Protein AF-A0A0G1YWI2-F1 (afdb_monomer)

Radius of gyration: 24.25 Å; Cα contacts (8 Å, |Δi|>4): 256; chains: 1; bounding box: 100×42×34 Å

Structure (mmCIF, N/CA/C/O backbone):
data_AF-A0A0G1YWI2-F1
#
_entry.id   AF-A0A0G1YWI2-F1
#
loop_
_atom_site.group_PDB
_atom_site.id
_atom_site.type_symbol
_atom_site.label_atom_id
_atom_site.label_alt_id
_atom_site.label_comp_id
_atom_site.label_asym_id
_atom_site.label_entity_id
_atom_site.label_seq_id
_atom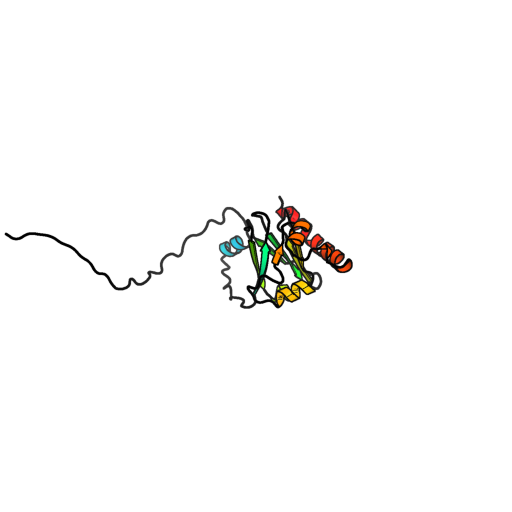_site.pdbx_PDB_ins_code
_atom_site.Cartn_x
_atom_site.Cartn_y
_atom_site.Cartn_z
_atom_site.occupancy
_atom_site.B_iso_or_equiv
_atom_site.auth_seq_id
_atom_site.auth_comp_id
_atom_site.auth_asym_id
_atom_site.auth_atom_id
_atom_site.pdbx_PDB_model_num
ATOM 1 N N . MET A 1 1 ? -83.919 19.273 8.430 1.00 40.75 1 MET A N 1
ATOM 2 C CA . MET A 1 1 ? -83.227 18.499 9.483 1.00 40.75 1 MET A CA 1
ATOM 3 C C . MET A 1 1 ? -82.679 17.208 8.891 1.00 40.75 1 MET A C 1
ATOM 5 O O . MET A 1 1 ? -83.478 16.338 8.572 1.00 40.75 1 MET A O 1
ATOM 9 N N . LYS A 1 2 ? -81.354 17.125 8.708 1.00 36.69 2 LYS A N 1
ATOM 10 C CA . LYS A 1 2 ? -80.492 15.929 8.827 1.00 36.69 2 LYS A CA 1
ATOM 11 C C . LYS A 1 2 ? -79.030 16.374 8.589 1.00 36.69 2 LYS A C 1
ATOM 13 O O . LYS A 1 2 ? -78.742 17.006 7.580 1.00 36.69 2 LYS A O 1
ATOM 18 N N . SER A 1 3 ? -78.203 16.119 9.606 1.00 39.50 3 SER A N 1
ATOM 19 C CA . SER A 1 3 ? -76.753 16.334 9.810 1.00 39.50 3 SER A CA 1
ATOM 20 C C . SER A 1 3 ? -75.861 15.975 8.605 1.00 39.50 3 SER A C 1
ATOM 22 O O . SER A 1 3 ? -76.206 15.055 7.875 1.00 39.50 3 SER A O 1
ATOM 24 N N . LEU A 1 4 ? -74.829 16.757 8.237 1.00 44.59 4 LEU A N 1
ATOM 25 C CA . LEU A 1 4 ? -73.466 16.950 8.808 1.00 44.59 4 LEU A CA 1
ATOM 26 C C . LEU A 1 4 ? -72.510 15.737 8.692 1.00 44.59 4 LEU A C 1
ATOM 28 O O . LEU A 1 4 ? -72.759 14.724 9.333 1.00 44.59 4 LEU A O 1
ATOM 32 N N . ILE A 1 5 ? -71.361 15.992 8.021 1.00 49.50 5 ILE A N 1
ATOM 33 C CA . ILE A 1 5 ? -69.982 15.480 8.278 1.00 49.50 5 ILE A CA 1
ATOM 34 C C . ILE A 1 5 ? -69.734 13.990 7.939 1.00 49.50 5 ILE A C 1
ATOM 36 O O . ILE A 1 5 ? -70.553 13.149 8.256 1.00 49.50 5 ILE A O 1
ATOM 40 N N . ALA A 1 6 ? -68.607 13.517 7.392 1.00 43.16 6 ALA A N 1
ATOM 41 C CA . ALA A 1 6 ? -67.434 14.058 6.701 1.00 43.16 6 ALA A CA 1
ATOM 42 C C . ALA A 1 6 ? -66.571 12.863 6.201 1.00 43.16 6 ALA A C 1
ATOM 44 O O . ALA A 1 6 ? -66.762 11.738 6.653 1.00 43.16 6 ALA A O 1
ATOM 45 N N . SER A 1 7 ? -65.578 13.174 5.356 1.00 46.47 7 SER A N 1
ATOM 46 C CA . SER A 1 7 ? -64.252 12.523 5.236 1.00 46.47 7 SER A CA 1
ATOM 47 C C . SER A 1 7 ? -64.106 11.098 4.668 1.00 46.47 7 SER A C 1
ATOM 49 O O . SER A 1 7 ? -64.537 10.136 5.286 1.00 46.47 7 SER A O 1
ATOM 51 N N . LEU A 1 8 ? -63.350 10.985 3.560 1.00 43.19 8 LEU A N 1
ATOM 52 C CA . LEU A 1 8 ? -62.129 10.162 3.313 1.00 43.19 8 LEU A CA 1
ATOM 53 C C . LEU A 1 8 ? -61.979 9.957 1.783 1.00 43.19 8 LEU A C 1
ATOM 55 O O . LEU A 1 8 ? -62.875 9.428 1.143 1.00 43.19 8 LEU A O 1
ATOM 59 N N . ALA A 1 9 ? -60.996 10.574 1.118 1.00 47.72 9 ALA A N 1
ATOM 60 C CA . ALA A 1 9 ? -59.628 10.079 0.876 1.00 47.72 9 ALA A CA 1
ATOM 61 C C . ALA A 1 9 ? -59.526 8.918 -0.143 1.00 47.72 9 ALA A C 1
ATOM 63 O O . ALA A 1 9 ? -60.010 7.832 0.137 1.00 47.72 9 ALA A O 1
ATOM 64 N N . LEU A 1 10 ? -58.843 9.160 -1.277 1.00 48.62 10 LEU A N 1
ATOM 65 C CA . LEU A 1 10 ? -57.793 8.329 -1.918 1.00 48.62 10 LEU A CA 1
ATOM 66 C C . LEU A 1 10 ? -57.384 9.018 -3.250 1.00 48.62 10 LEU A C 1
ATOM 68 O O . LEU A 1 10 ? -58.222 9.214 -4.120 1.00 48.62 10 LEU A O 1
ATOM 72 N N . LEU A 1 11 ? -56.219 9.672 -3.350 1.00 46.06 11 LEU A N 1
ATOM 73 C CA . LEU A 1 11 ? -54.897 9.144 -3.750 1.00 46.06 11 LEU A CA 1
ATOM 74 C C . LEU A 1 11 ? -54.814 8.551 -5.170 1.00 46.06 11 LEU A C 1
ATOM 76 O O . LEU A 1 11 ? -55.399 7.511 -5.444 1.00 46.06 11 LEU A O 1
ATOM 80 N N . GLY A 1 12 ? -53.919 9.129 -5.987 1.00 39.47 12 GLY A N 1
ATOM 81 C CA . GLY A 1 12 ? -53.124 8.365 -6.954 1.00 39.47 12 GLY A CA 1
ATOM 82 C C . GLY A 1 12 ? -53.013 8.957 -8.360 1.00 39.47 12 GLY A C 1
ATOM 83 O O . GLY A 1 12 ? -53.832 8.637 -9.207 1.00 39.47 12 GLY A O 1
ATOM 84 N N . ALA A 1 13 ? -51.962 9.746 -8.624 1.00 45.00 13 ALA A N 1
ATOM 85 C CA . ALA A 1 13 ? -50.963 9.446 -9.665 1.00 45.00 13 ALA A CA 1
ATOM 86 C C . ALA A 1 13 ? -50.033 10.647 -9.944 1.00 45.00 13 ALA A C 1
ATOM 88 O O . ALA A 1 13 ? -50.380 11.595 -10.636 1.00 45.00 13 ALA A O 1
ATOM 89 N N . MET A 1 14 ? -48.814 10.513 -9.419 1.00 41.78 14 MET A N 1
ATOM 90 C CA . MET A 1 14 ? -47.542 10.788 -10.101 1.00 41.78 14 MET A CA 1
ATOM 91 C C . MET A 1 14 ? -47.231 12.235 -10.506 1.00 41.78 14 MET A C 1
ATOM 93 O O . MET A 1 14 ? -47.335 12.657 -11.654 1.00 41.78 14 MET A O 1
ATOM 97 N N . LEU A 1 15 ? -46.685 12.933 -9.512 1.00 41.97 15 LEU A N 1
ATOM 98 C CA . LEU A 1 15 ? -45.749 14.038 -9.662 1.00 41.97 15 LEU A CA 1
ATOM 99 C C . LEU A 1 15 ? -44.542 13.606 -10.513 1.00 41.97 15 LEU A C 1
ATOM 101 O O . LEU A 1 15 ? -43.805 12.685 -10.157 1.00 41.97 15 LEU A O 1
ATOM 105 N N . LEU A 1 16 ? -44.340 14.314 -11.621 1.00 42.59 16 LEU A N 1
ATOM 106 C CA . LEU A 1 16 ? -43.081 14.374 -12.357 1.00 42.59 16 LEU A CA 1
ATOM 107 C C . LEU A 1 16 ? -41.979 14.919 -11.425 1.00 42.59 16 LEU A C 1
ATOM 109 O O . LEU A 1 16 ? -42.222 15.925 -10.750 1.00 42.59 16 LEU A O 1
ATOM 113 N N . PRO A 1 17 ? -40.767 14.335 -11.382 1.00 40.06 17 PRO A N 1
ATOM 114 C CA . PRO A 1 17 ? -39.665 14.944 -10.656 1.00 40.06 17 PRO A CA 1
ATOM 115 C C . PRO A 1 17 ? -39.238 16.227 -11.376 1.00 40.06 17 PRO A C 1
ATOM 117 O O . PRO A 1 17 ? -38.734 16.195 -12.500 1.00 40.06 17 PRO A O 1
ATOM 120 N N . GLN A 1 18 ? -39.437 17.363 -10.711 1.00 42.44 18 GLN A N 1
ATOM 121 C CA . GLN A 1 18 ? -38.791 18.619 -11.061 1.00 42.44 18 GLN A CA 1
ATOM 122 C C . GLN A 1 18 ? -37.284 18.463 -10.826 1.00 42.44 18 GLN A C 1
ATOM 124 O O . GLN A 1 18 ? -36.820 18.347 -9.692 1.00 42.44 18 GLN A O 1
ATOM 129 N N . PHE A 1 19 ? -36.508 18.441 -11.908 1.00 44.09 19 PHE A N 1
ATOM 130 C CA . PHE A 1 19 ? -35.061 18.599 -11.848 1.00 44.09 19 PHE A CA 1
ATOM 131 C C . PHE A 1 19 ? -34.733 20.055 -11.516 1.00 44.09 19 PHE A C 1
ATOM 133 O O . PHE A 1 19 ? -34.538 20.870 -12.411 1.00 44.09 19 PHE A O 1
ATOM 140 N N . THR A 1 20 ? -34.645 20.379 -10.229 1.00 38.53 20 THR A N 1
ATOM 141 C CA . THR A 1 20 ? -33.984 21.599 -9.754 1.00 38.53 20 THR A CA 1
ATOM 142 C C . THR A 1 20 ? -33.307 21.341 -8.414 1.00 38.53 20 THR A C 1
ATOM 144 O O . THR A 1 20 ? -33.983 21.236 -7.397 1.00 38.53 20 THR A O 1
ATOM 147 N N . ALA A 1 21 ? -31.976 21.249 -8.434 1.00 32.50 21 ALA A N 1
ATOM 148 C CA . ALA A 1 21 ? -31.073 21.853 -7.447 1.00 32.50 21 ALA A CA 1
ATOM 149 C C . ALA A 1 21 ? -29.618 21.570 -7.859 1.00 32.50 21 ALA A C 1
ATOM 151 O O . ALA A 1 21 ? -28.937 20.701 -7.318 1.00 32.50 21 ALA A O 1
ATOM 152 N N . ALA A 1 22 ? -29.138 22.320 -8.850 1.00 41.97 22 ALA A N 1
ATOM 153 C CA . ALA A 1 22 ? -27.723 22.634 -8.943 1.00 41.97 22 ALA A CA 1
ATOM 154 C C . ALA A 1 22 ? -27.474 23.847 -8.041 1.00 41.97 22 ALA A C 1
ATOM 156 O O . ALA A 1 22 ? -27.793 24.957 -8.441 1.00 41.97 22 ALA A O 1
ATOM 157 N N . HIS A 1 23 ? -26.971 23.612 -6.832 1.00 40.44 23 HIS A N 1
ATOM 158 C CA . HIS A 1 23 ? -26.051 24.463 -6.067 1.00 40.44 23 HIS A CA 1
ATOM 159 C C . HIS A 1 23 ? -26.102 24.038 -4.602 1.00 40.44 23 HIS A C 1
ATOM 161 O O . HIS A 1 23 ? -27.008 24.404 -3.871 1.00 40.44 23 HIS A O 1
ATOM 167 N N . ASP A 1 24 ? -25.074 23.307 -4.191 1.00 33.72 24 ASP A N 1
ATOM 168 C CA . ASP A 1 24 ? -24.449 23.559 -2.901 1.00 33.72 24 ASP A CA 1
ATOM 169 C C . ASP A 1 24 ? -22.946 23.532 -3.162 1.00 33.72 24 ASP A C 1
ATOM 171 O O . ASP A 1 24 ? -22.293 22.484 -3.197 1.00 33.72 24 ASP A O 1
ATOM 175 N N . GLY A 1 25 ? -22.418 24.718 -3.475 1.00 46.12 25 GLY A N 1
ATOM 176 C CA . GLY A 1 25 ? -20.989 24.973 -3.498 1.00 46.12 25 GLY A CA 1
ATOM 177 C C . GLY A 1 25 ? -20.454 24.746 -2.094 1.00 46.12 25 GLY A C 1
ATOM 178 O O . GLY A 1 25 ? -20.536 25.628 -1.244 1.00 46.12 25 GLY A O 1
ATOM 179 N N . LYS A 1 26 ? -19.940 23.541 -1.836 1.00 43.44 26 LYS A N 1
ATOM 180 C CA . LYS A 1 26 ? -19.227 23.262 -0.595 1.00 43.44 26 LYS A CA 1
ATOM 181 C C . LYS A 1 26 ? -17.931 24.055 -0.602 1.00 43.44 26 LYS A C 1
ATOM 183 O O . LYS A 1 26 ? -17.016 23.791 -1.377 1.00 43.44 26 LYS A O 1
ATOM 188 N N . ASP A 1 27 ? -17.935 25.041 0.275 1.00 44.50 27 ASP A N 1
ATOM 189 C CA . ASP A 1 27 ? -16.841 25.903 0.660 1.00 44.50 27 ASP A CA 1
ATOM 190 C C . ASP A 1 27 ? -15.522 25.112 0.812 1.00 44.50 27 ASP A C 1
ATOM 192 O O . ASP A 1 27 ? -15.361 24.278 1.704 1.00 44.50 27 ASP A O 1
ATOM 196 N N . CYS A 1 28 ? -14.581 25.343 -0.109 1.00 48.00 28 CYS A N 1
ATOM 197 C CA . CYS A 1 28 ? -13.231 24.755 -0.131 1.00 48.00 28 CYS A CA 1
ATOM 198 C C . CYS A 1 28 ? -12.241 25.584 0.720 1.00 48.00 28 CYS A C 1
ATOM 200 O O . CYS A 1 28 ? -11.040 25.605 0.448 1.00 48.00 28 CYS A O 1
ATOM 202 N N . SER A 1 29 ? -12.721 26.294 1.742 1.00 39.62 29 SER A N 1
ATOM 203 C CA . SER A 1 29 ? -11.939 27.259 2.526 1.00 39.62 29 SER A CA 1
ATOM 204 C C . SER A 1 29 ? -10.922 26.636 3.501 1.00 39.62 29 SER A C 1
ATOM 206 O O . SER A 1 29 ? -10.085 27.356 4.040 1.00 39.62 29 SER A O 1
ATOM 208 N N . GLY A 1 30 ? -10.921 25.310 3.707 1.00 43.00 30 GLY A N 1
ATOM 209 C CA . GLY A 1 30 ? -10.151 24.678 4.795 1.00 43.00 30 GLY A CA 1
ATOM 210 C C . GLY A 1 30 ? -8.981 23.758 4.424 1.00 43.00 30 GLY A C 1
ATOM 211 O O . GLY A 1 30 ? -8.147 23.474 5.280 1.00 43.00 30 GLY A O 1
ATOM 212 N N . ALA A 1 31 ? -8.874 23.259 3.189 1.00 40.88 31 ALA A N 1
ATOM 213 C CA . ALA A 1 31 ? -7.773 22.368 2.815 1.00 40.88 31 ALA A CA 1
ATOM 214 C C . ALA A 1 31 ? -7.549 22.361 1.301 1.00 40.88 31 ALA A C 1
ATOM 216 O O . ALA A 1 31 ? -8.416 21.936 0.541 1.00 40.88 31 ALA A O 1
ATOM 217 N N . LYS A 1 32 ? -6.345 22.754 0.865 1.00 39.38 32 LYS A N 1
ATOM 218 C CA . LYS A 1 32 ? -5.866 22.537 -0.507 1.00 39.38 32 LYS A CA 1
ATOM 219 C C . LYS A 1 32 ? -5.636 21.040 -0.740 1.00 39.38 32 LYS A C 1
ATOM 221 O O . LYS A 1 32 ? -4.504 20.560 -0.714 1.00 39.38 32 LYS A O 1
ATOM 226 N N . SER A 1 33 ? -6.706 20.267 -0.897 1.00 49.72 33 SER A N 1
ATOM 227 C CA . SER A 1 33 ? -6.614 18.950 -1.518 1.00 49.72 33 SER A CA 1
ATOM 228 C C . SER A 1 33 ? -6.517 19.130 -3.033 1.00 49.72 33 SER A C 1
ATOM 230 O O . SER A 1 33 ? -7.077 20.072 -3.596 1.00 49.72 33 SER A O 1
ATOM 232 N N . VAL A 1 34 ? -5.826 18.204 -3.703 1.00 47.94 34 VAL A N 1
ATOM 233 C CA . VAL A 1 34 ? -5.802 18.119 -5.175 1.00 47.94 34 VAL A CA 1
ATOM 234 C C . VAL A 1 34 ? -7.232 18.092 -5.736 1.00 47.94 34 VAL A C 1
ATOM 236 O O . VAL A 1 34 ? -7.489 18.627 -6.805 1.00 47.94 34 VAL A O 1
ATOM 239 N N . GLU A 1 35 ? -8.181 17.537 -4.981 1.00 43.66 35 GLU A N 1
ATOM 240 C CA . GLU A 1 35 ? -9.601 17.480 -5.333 1.00 43.66 35 GLU A CA 1
ATOM 241 C C . GLU A 1 35 ? -10.286 18.860 -5.289 1.00 43.66 35 GLU A C 1
ATOM 243 O O . GLU A 1 35 ? -11.025 19.174 -6.220 1.00 43.66 35 GLU A O 1
ATOM 248 N N . CYS A 1 36 ? -10.005 19.724 -4.300 1.00 46.62 36 CYS A N 1
ATOM 249 C CA . CYS A 1 36 ? -10.523 21.106 -4.292 1.00 46.62 36 CYS A CA 1
ATOM 250 C C . CYS A 1 36 ? -9.913 21.947 -5.424 1.00 46.62 36 CYS A C 1
ATOM 252 O O . CYS A 1 36 ? -10.630 22.713 -6.064 1.00 46.62 36 CYS A O 1
ATOM 254 N N . ASP A 1 37 ? -8.626 21.759 -5.731 1.00 45.75 37 ASP A N 1
ATOM 255 C CA . ASP A 1 37 ? -7.951 22.454 -6.836 1.00 45.75 37 ASP A CA 1
ATOM 256 C C . ASP A 1 37 ? -8.557 22.078 -8.205 1.00 45.75 37 ASP A C 1
ATOM 258 O O . ASP A 1 37 ? -8.678 22.922 -9.093 1.00 45.75 37 ASP A O 1
ATOM 262 N N . LEU A 1 38 ? -8.989 20.823 -8.370 1.00 47.31 38 LEU A N 1
ATOM 263 C CA . LEU A 1 38 ? -9.640 20.326 -9.587 1.00 47.31 38 LEU A CA 1
ATOM 264 C C . LEU A 1 38 ? -11.076 20.847 -9.753 1.00 47.31 38 LEU A C 1
ATOM 266 O O . LEU A 1 38 ? -11.488 21.137 -10.877 1.00 47.31 38 LEU A O 1
ATOM 270 N N . VAL A 1 39 ? -11.815 21.004 -8.650 1.00 46.56 39 VAL A N 1
ATOM 271 C CA . VAL A 1 39 ? -13.174 21.571 -8.650 1.00 46.56 39 VAL A CA 1
ATOM 272 C C . VAL A 1 39 ? -13.140 23.089 -8.858 1.00 46.56 39 VAL A C 1
ATOM 274 O O . VAL A 1 39 ? -13.877 23.603 -9.696 1.00 46.56 39 VAL A O 1
ATOM 277 N N . GLN A 1 40 ? -12.255 23.813 -8.162 1.00 46.34 40 GLN A N 1
ATOM 278 C CA . GLN A 1 40 ? -12.152 25.275 -8.261 1.00 46.34 40 GLN A CA 1
ATOM 279 C C . GLN A 1 40 ? -11.624 25.756 -9.619 1.00 46.34 40 GLN A C 1
ATOM 281 O O . GLN A 1 40 ? -12.055 26.798 -10.104 1.00 46.34 40 GLN A O 1
ATOM 286 N N . LYS A 1 41 ? -10.720 25.008 -10.267 1.00 47.16 41 LYS A N 1
ATOM 287 C CA . LYS A 1 41 ? -10.142 25.391 -11.571 1.00 47.16 41 LYS A CA 1
ATOM 288 C C . LYS A 1 41 ? -11.028 25.038 -12.773 1.00 47.16 41 LYS A C 1
ATOM 290 O O . LYS A 1 41 ? -10.571 25.146 -13.908 1.00 47.16 41 LYS A O 1
ATOM 295 N N . GLY A 1 42 ? -12.272 24.598 -12.558 1.00 33.25 42 GLY A N 1
ATOM 296 C CA . GLY A 1 42 ? -13.239 24.348 -13.635 1.00 33.25 42 GLY A CA 1
ATOM 297 C C . GLY A 1 42 ? -12.863 23.203 -14.581 1.00 33.25 42 GLY A C 1
ATOM 298 O O . GLY A 1 42 ? -13.499 23.024 -15.618 1.00 33.25 42 GLY A O 1
ATOM 299 N N . ILE A 1 43 ? -11.858 22.389 -14.238 1.00 43.94 43 ILE A N 1
ATOM 300 C CA . ILE A 1 43 ? -11.481 21.224 -15.037 1.00 43.94 43 ILE A CA 1
ATOM 301 C C . ILE A 1 43 ? -12.366 20.055 -14.605 1.00 43.94 43 ILE A C 1
ATOM 303 O O . ILE A 1 43 ? -11.905 19.078 -14.013 1.00 43.94 43 ILE A O 1
ATOM 307 N N . ALA A 1 44 ? -13.655 20.136 -14.930 1.00 39.03 44 ALA A N 1
ATOM 308 C CA . ALA A 1 44 ? -14.534 18.977 -14.937 1.00 39.03 44 ALA A CA 1
ATOM 309 C C . ALA A 1 44 ? -14.064 18.032 -16.055 1.00 39.03 44 ALA A C 1
ATOM 311 O O . ALA A 1 44 ? -14.638 17.977 -17.143 1.00 39.03 44 ALA A O 1
ATOM 312 N N . ARG A 1 45 ? -12.968 17.293 -15.826 1.00 43.66 45 ARG A N 1
ATOM 313 C CA . ARG A 1 45 ? -12.634 16.163 -16.690 1.00 43.66 45 ARG A CA 1
ATOM 314 C C . ARG A 1 45 ? -13.802 15.206 -16.563 1.00 43.66 45 ARG A C 1
ATOM 316 O O . ARG A 1 45 ? -14.058 14.698 -15.476 1.00 43.66 45 ARG A O 1
ATOM 323 N N . LYS A 1 46 ? -14.503 14.973 -17.674 1.00 39.59 46 LYS A N 1
ATOM 324 C CA . LYS A 1 46 ? -15.411 13.841 -17.842 1.00 39.59 46 LYS A CA 1
ATOM 325 C C . LYS A 1 46 ? -14.659 12.610 -17.338 1.00 39.59 46 LYS A C 1
ATOM 327 O O . LYS A 1 46 ? -13.740 12.139 -18.006 1.00 39.59 46 LYS A O 1
ATOM 332 N N . VAL A 1 47 ? -14.969 12.163 -16.122 1.00 41.31 47 VAL A N 1
ATOM 333 C CA . VAL A 1 47 ? -14.398 10.942 -15.559 1.00 41.31 47 VAL A CA 1
ATOM 334 C C . VAL A 1 47 ? -15.017 9.831 -16.383 1.00 41.31 47 VAL A C 1
ATOM 336 O O . VAL A 1 47 ? -16.134 9.397 -16.123 1.00 41.31 47 VAL A O 1
ATOM 339 N N . ILE A 1 48 ? -14.334 9.447 -17.460 1.00 39.03 48 ILE A N 1
ATOM 340 C CA . ILE A 1 48 ? -14.654 8.224 -18.182 1.00 39.03 48 ILE A CA 1
ATOM 341 C C . ILE A 1 48 ? -14.521 7.130 -17.121 1.00 39.03 48 ILE A C 1
ATOM 343 O O . ILE A 1 48 ? -13.437 7.026 -16.535 1.00 39.03 48 ILE A O 1
ATOM 347 N N . PRO A 1 49 ? -15.588 6.370 -16.807 1.00 45.38 49 PRO A N 1
ATOM 348 C CA . PRO A 1 49 ? -15.473 5.245 -15.897 1.00 45.38 49 PRO A CA 1
ATOM 349 C C . PRO A 1 49 ? -14.354 4.374 -16.444 1.00 45.38 49 PRO A C 1
ATOM 351 O O . PRO A 1 49 ? -14.487 3.835 -17.539 1.00 45.38 49 PRO A O 1
ATOM 354 N N . ASN A 1 50 ? -13.219 4.308 -15.752 1.00 49.94 50 ASN A N 1
ATOM 355 C CA . ASN A 1 50 ? -12.198 3.353 -16.128 1.00 49.94 50 ASN A CA 1
ATOM 356 C C . ASN A 1 50 ? -12.733 2.010 -15.634 1.00 49.94 50 ASN A C 1
ATOM 358 O O . ASN A 1 50 ? -12.804 1.816 -14.417 1.00 49.94 50 ASN A O 1
ATOM 362 N N . PRO A 1 51 ? -13.176 1.103 -16.524 1.00 58.06 51 PRO A N 1
ATOM 363 C CA . PRO A 1 51 ? -13.716 -0.163 -16.073 1.00 58.06 51 PRO A CA 1
ATOM 364 C C . PRO A 1 51 ? -12.631 -0.990 -15.377 1.00 58.06 51 PRO A C 1
ATOM 366 O O . PRO A 1 51 ? -12.975 -1.921 -14.664 1.00 58.06 51 PRO A O 1
ATOM 369 N N . ASP A 1 52 ? -11.346 -0.667 -15.522 1.00 81.94 52 ASP A N 1
ATOM 370 C CA . ASP A 1 52 ? -10.241 -1.483 -15.038 1.00 81.94 52 ASP A CA 1
ATOM 371 C C . ASP A 1 52 ? -9.609 -0.953 -13.739 1.00 81.94 52 ASP A C 1
ATOM 373 O O . ASP A 1 52 ? -8.452 -0.524 -13.689 1.00 81.94 52 ASP A O 1
ATOM 377 N N . LEU A 1 53 ? -10.399 -0.966 -12.662 1.00 87.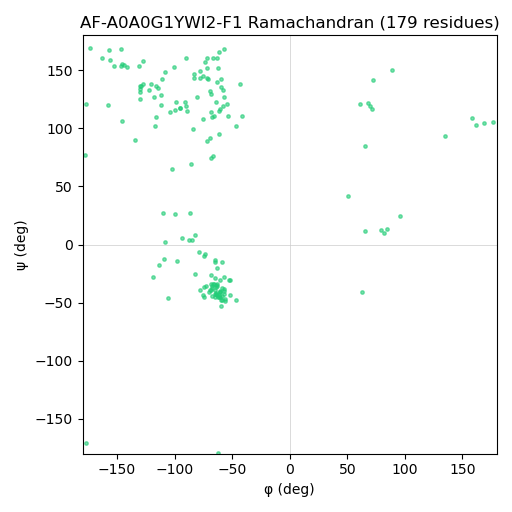44 53 LEU A N 1
ATOM 378 C CA . LEU A 1 53 ? -9.929 -0.689 -11.303 1.00 87.44 53 LEU A CA 1
ATOM 379 C C . LEU A 1 53 ? -9.726 -1.981 -10.506 1.00 87.44 53 LEU A C 1
ATOM 381 O O . LEU A 1 53 ? -10.412 -2.982 -10.716 1.00 87.44 53 LEU A O 1
ATOM 385 N N . VAL A 1 54 ? -8.824 -1.922 -9.532 1.00 88.69 54 VAL A N 1
ATOM 386 C CA . VAL A 1 54 ? -8.679 -2.910 -8.462 1.00 88.69 54 VAL A CA 1
ATOM 387 C C . VAL A 1 54 ? -8.664 -2.191 -7.117 1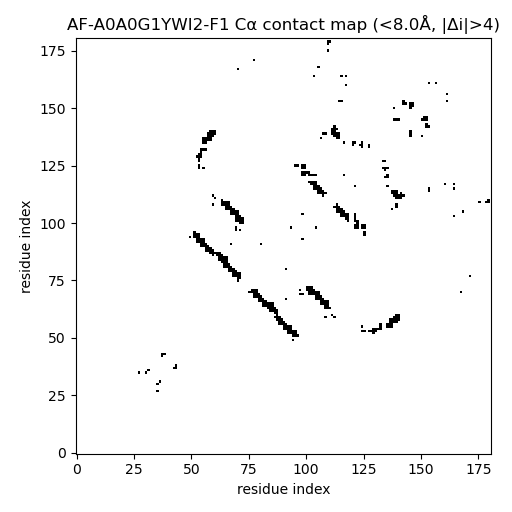.00 88.69 54 VAL A C 1
ATOM 389 O O . VAL A 1 54 ? -8.025 -1.145 -6.982 1.00 88.69 54 VAL A O 1
ATOM 392 N N . CYS A 1 55 ? -9.386 -2.723 -6.128 1.00 90.75 55 CYS A N 1
ATOM 393 C CA . CYS A 1 55 ? -9.433 -2.144 -4.791 1.00 90.75 55 CYS A CA 1
ATOM 394 C C . CYS A 1 55 ? -8.474 -2.872 -3.834 1.00 90.75 55 CYS A C 1
ATOM 396 O O . CYS A 1 55 ? -8.559 -4.083 -3.640 1.00 90.75 55 CYS A O 1
ATOM 398 N N . VAL A 1 56 ? -7.547 -2.131 -3.230 1.00 92.25 56 VAL A N 1
ATOM 399 C CA . VAL A 1 56 ? -6.640 -2.599 -2.170 1.00 92.25 56 VAL A CA 1
ATOM 400 C C . VAL A 1 56 ? -7.270 -2.226 -0.834 1.00 92.25 56 VAL A C 1
ATOM 402 O O . VAL A 1 56 ? -7.511 -1.043 -0.581 1.00 92.25 56 VAL A O 1
ATOM 405 N N . TYR A 1 57 ? -7.602 -3.225 -0.020 1.00 94.50 57 TYR A N 1
ATOM 406 C CA . TYR A 1 57 ? -8.342 -3.044 1.231 1.00 94.50 57 TYR A CA 1
ATOM 407 C C . TYR A 1 57 ? -7.382 -2.811 2.393 1.00 94.50 57 TYR A C 1
ATOM 409 O O . TYR A 1 57 ? -6.208 -3.158 2.305 1.00 94.50 57 TYR A O 1
ATOM 417 N N . PHE A 1 58 ? -7.868 -2.239 3.490 1.00 94.69 58 PHE A N 1
ATOM 418 C CA . PHE A 1 58 ? -7.102 -2.137 4.726 1.00 94.69 58 PHE A CA 1
ATOM 419 C C . PHE A 1 58 ? -7.972 -2.258 5.969 1.00 94.69 58 PHE A C 1
ATOM 421 O O . PHE A 1 58 ? -9.156 -1.906 5.964 1.00 94.69 58 PHE A O 1
ATOM 428 N N . VAL A 1 59 ? -7.328 -2.686 7.050 1.00 95.06 59 VAL A N 1
ATOM 429 C CA . VAL A 1 59 ? -7.826 -2.662 8.421 1.00 95.06 59 VAL A CA 1
ATOM 430 C C . VAL A 1 59 ? -6.796 -1.979 9.323 1.00 95.06 59 VAL A C 1
ATOM 432 O O . VAL A 1 59 ? -5.591 -2.180 9.171 1.00 95.06 59 VAL A O 1
ATOM 435 N N . GLN A 1 60 ? -7.252 -1.132 10.241 1.00 94.50 60 GLN A N 1
ATOM 436 C CA . GLN A 1 60 ? -6.400 -0.337 11.126 1.00 94.50 60 GLN A CA 1
ATOM 437 C C . GLN A 1 60 ? -7.024 -0.178 12.526 1.00 94.50 60 GLN A C 1
ATOM 439 O O . GLN A 1 60 ? -8.249 -0.241 12.669 1.00 94.50 60 GLN A O 1
ATOM 444 N N . PRO A 1 61 ? -6.220 0.053 13.585 1.00 91.88 61 PRO A N 1
ATOM 445 C CA . PRO A 1 61 ? -6.708 0.035 14.969 1.00 91.88 61 PRO A CA 1
ATOM 446 C C . PRO A 1 61 ? -7.691 1.160 15.299 1.00 91.88 61 PRO A C 1
ATOM 448 O O . PRO A 1 61 ? -8.614 0.973 16.099 1.00 91.88 61 PRO A O 1
ATOM 451 N N . LYS A 1 62 ? -7.500 2.326 14.687 1.00 91.12 62 LYS A N 1
ATOM 452 C CA . LYS A 1 62 ? -8.256 3.549 14.951 1.00 91.12 62 LYS A CA 1
ATOM 453 C C . LYS A 1 62 ? -8.405 4.360 13.673 1.00 91.12 62 LYS A C 1
ATOM 455 O O . LYS A 1 62 ? -7.759 4.075 12.669 1.00 91.12 62 LYS A O 1
ATOM 460 N N . ILE A 1 63 ? -9.270 5.364 13.733 1.00 90.19 63 ILE A N 1
ATOM 461 C CA . ILE A 1 63 ? -9.445 6.312 12.639 1.00 90.19 63 ILE A CA 1
ATOM 462 C C . ILE A 1 63 ? -8.133 7.089 12.462 1.00 90.19 63 ILE A C 1
ATOM 464 O O . ILE A 1 63 ? -7.633 7.673 13.422 1.00 90.19 63 ILE A O 1
ATOM 468 N N . SER A 1 64 ? -7.556 7.048 11.262 1.00 88.50 64 SER A N 1
ATOM 469 C CA . SER A 1 64 ? -6.291 7.717 10.930 1.00 88.50 64 SER A CA 1
ATOM 470 C C . SER A 1 64 ? -6.183 7.961 9.425 1.00 88.50 64 SER A C 1
ATOM 472 O O . SER A 1 64 ? -6.943 7.407 8.626 1.00 88.50 64 SER A O 1
ATOM 474 N N . ASN A 1 65 ? -5.220 8.788 9.027 1.00 88.31 65 ASN A N 1
ATOM 475 C CA . ASN A 1 65 ? -4.845 8.943 7.629 1.00 88.31 65 ASN A CA 1
ATOM 476 C C . ASN A 1 65 ? -4.172 7.662 7.137 1.00 88.31 65 ASN A C 1
ATOM 478 O O . ASN A 1 65 ? -3.241 7.173 7.771 1.00 88.31 65 ASN A O 1
ATOM 482 N N . VAL A 1 66 ? -4.601 7.160 5.982 1.00 88.62 66 VAL A N 1
ATOM 483 C CA . VAL A 1 66 ? -3.951 6.035 5.304 1.00 88.62 66 VAL A CA 1
ATOM 484 C C . VAL A 1 66 ? -3.359 6.532 3.997 1.00 88.62 66 VAL A C 1
ATOM 486 O O . VAL A 1 66 ? -4.004 7.278 3.255 1.00 88.62 66 VAL A O 1
ATOM 489 N N . LEU A 1 67 ? -2.122 6.135 3.725 1.00 92.00 67 LEU A N 1
ATOM 490 C CA . LEU A 1 67 ? -1.426 6.409 2.479 1.00 92.00 67 LEU A CA 1
ATOM 491 C C . LEU A 1 67 ? -1.153 5.091 1.777 1.00 92.00 67 LEU A C 1
ATOM 493 O O . LEU A 1 67 ? -0.711 4.135 2.408 1.00 92.00 67 LEU A O 1
ATOM 497 N N . LEU A 1 68 ? -1.378 5.073 0.471 1.00 93.31 68 LEU A N 1
ATOM 498 C CA . LEU A 1 68 ? -0.941 4.025 -0.433 1.00 93.31 68 LEU A CA 1
ATOM 499 C C . LEU A 1 68 ? 0.011 4.645 -1.451 1.00 93.31 68 LEU A C 1
ATOM 501 O O . LEU A 1 68 ? -0.327 5.614 -2.123 1.00 93.31 68 LEU A O 1
ATOM 505 N N . TRP A 1 69 ? 1.187 4.058 -1.581 1.00 93.94 69 TRP A N 1
ATOM 506 C CA . TRP A 1 69 ? 2.194 4.406 -2.564 1.00 93.94 69 TRP A CA 1
ATOM 507 C C . TRP A 1 69 ? 2.332 3.270 -3.567 1.00 93.94 69 TRP A C 1
ATOM 509 O O . TRP A 1 69 ? 2.505 2.112 -3.183 1.00 93.94 69 TRP A O 1
ATOM 519 N N . VAL A 1 70 ? 2.262 3.611 -4.851 1.00 95.06 70 VAL A N 1
ATOM 520 C CA . VAL A 1 70 ? 2.542 2.688 -5.955 1.00 95.06 70 VAL A CA 1
ATOM 521 C C . VAL A 1 70 ? 3.914 3.034 -6.515 1.00 95.06 70 VAL A C 1
ATOM 523 O O . VAL A 1 70 ? 4.096 4.119 -7.072 1.00 95.06 70 VAL A O 1
ATOM 526 N N . PHE A 1 71 ? 4.878 2.129 -6.365 1.00 95.38 71 PHE A N 1
ATOM 527 C CA . PHE A 1 71 ? 6.219 2.297 -6.918 1.00 95.38 71 PHE A CA 1
ATOM 528 C C . PHE A 1 71 ? 6.254 1.716 -8.328 1.00 95.38 71 PHE A C 1
ATOM 530 O O . PHE A 1 71 ? 6.075 0.507 -8.465 1.00 95.38 71 PHE A O 1
ATOM 537 N N . PRO A 1 72 ? 6.459 2.523 -9.381 1.00 93.69 72 PRO A N 1
ATOM 538 C CA . PRO A 1 72 ? 6.554 1.998 -10.736 1.00 93.69 72 PRO A CA 1
ATOM 539 C C . PRO A 1 72 ? 7.871 1.242 -10.939 1.00 93.69 72 PRO A C 1
ATOM 541 O O . PRO A 1 72 ? 8.894 1.569 -10.334 1.00 93.69 72 PRO A O 1
ATOM 544 N N . GLN A 1 73 ? 7.857 0.266 -11.843 1.00 92.25 73 GLN A N 1
ATOM 545 C CA . GLN A 1 73 ? 9.082 -0.386 -12.307 1.00 92.25 73 GLN A CA 1
ATOM 546 C C . GLN A 1 73 ? 10.014 0.605 -13.016 1.00 92.25 73 GLN A C 1
ATOM 548 O O . GLN A 1 73 ? 9.571 1.595 -13.599 1.00 92.25 73 GLN A O 1
ATOM 553 N N . GLY A 1 74 ? 11.320 0.335 -12.961 1.00 88.31 74 GLY A N 1
ATOM 554 C CA . GLY A 1 74 ? 12.336 1.179 -13.601 1.00 88.31 74 GLY A CA 1
ATOM 555 C C . GLY A 1 74 ? 12.697 2.448 -12.822 1.00 88.31 74 GLY A C 1
ATOM 556 O O . GLY A 1 74 ? 13.358 3.321 -13.369 1.00 88.31 74 GLY A O 1
ATOM 557 N N . GLY A 1 75 ? 12.283 2.568 -11.554 1.00 84.19 75 GLY A N 1
ATOM 558 C CA . GLY A 1 75 ? 12.738 3.646 -10.667 1.00 84.19 75 GLY A CA 1
ATOM 559 C C . GLY A 1 75 ? 12.019 4.988 -10.829 1.00 84.19 75 GLY A C 1
ATOM 560 O O . GLY A 1 75 ? 12.436 5.964 -10.213 1.00 84.19 75 GLY A O 1
ATOM 561 N N . GLY A 1 76 ? 10.923 5.051 -11.593 1.00 86.75 76 GLY A N 1
ATOM 562 C CA . GLY A 1 76 ? 10.114 6.268 -11.730 1.00 86.75 76 GLY A CA 1
ATOM 563 C C . GLY A 1 76 ? 9.504 6.756 -10.408 1.00 86.75 76 GLY A C 1
ATOM 564 O O . GLY A 1 76 ? 9.474 6.022 -9.415 1.00 86.75 76 GLY A O 1
ATOM 565 N N . GLU A 1 77 ? 9.004 7.993 -10.394 1.00 87.69 77 GLU A N 1
ATOM 566 C CA . GLU A 1 77 ? 8.446 8.625 -9.189 1.00 87.69 77 GLU A CA 1
ATOM 567 C C . GLU A 1 77 ? 7.283 7.821 -8.570 1.00 87.69 77 GLU A C 1
ATOM 569 O O . GLU A 1 77 ? 6.371 7.403 -9.298 1.00 87.69 77 GLU A O 1
ATOM 574 N N . PRO A 1 78 ? 7.275 7.600 -7.237 1.00 89.88 78 PRO A N 1
ATOM 575 C CA . PRO A 1 78 ? 6.185 6.906 -6.561 1.00 89.88 78 PRO A CA 1
ATOM 576 C C . PRO A 1 78 ? 4.868 7.678 -6.690 1.00 89.88 78 PRO A C 1
ATOM 578 O O . PRO A 1 78 ? 4.829 8.899 -6.546 1.00 89.88 78 PRO A O 1
ATOM 581 N N . ARG A 1 79 ? 3.759 6.966 -6.911 1.00 90.75 79 ARG A N 1
ATOM 582 C CA . ARG A 1 79 ? 2.424 7.574 -7.031 1.00 90.75 79 ARG A CA 1
ATOM 583 C C . ARG A 1 79 ? 1.690 7.526 -5.685 1.00 90.75 79 ARG A C 1
ATOM 585 O O . ARG A 1 79 ? 1.412 6.416 -5.221 1.00 90.75 79 ARG A O 1
ATOM 592 N N . PRO A 1 80 ? 1.349 8.676 -5.073 1.00 89.25 80 PRO A N 1
ATOM 593 C CA . PRO A 1 80 ? 0.598 8.711 -3.825 1.00 89.25 80 PRO A CA 1
ATOM 594 C C . PRO A 1 80 ? -0.907 8.585 -4.031 1.00 89.25 80 PRO A C 1
ATOM 596 O O . PRO A 1 80 ? -1.496 9.217 -4.907 1.00 89.25 80 PRO A O 1
ATOM 599 N N . TYR A 1 81 ? -1.540 7.885 -3.101 1.00 89.25 81 TYR A N 1
ATOM 600 C CA . TYR A 1 81 ? -2.969 7.906 -2.843 1.00 89.25 81 TYR A CA 1
ATOM 601 C C . TYR A 1 81 ? -3.173 8.121 -1.348 1.00 89.25 81 TYR A C 1
ATOM 603 O O . TYR A 1 81 ? -2.524 7.477 -0.526 1.00 89.25 81 TYR A O 1
ATOM 611 N N . VAL A 1 82 ? -4.073 9.030 -0.980 1.00 88.44 82 VAL A N 1
ATOM 612 C CA . VAL A 1 82 ? -4.274 9.420 0.419 1.00 88.44 82 VAL A CA 1
ATOM 613 C C . VAL A 1 82 ? -5.752 9.348 0.759 1.00 88.44 82 VAL A C 1
ATOM 615 O O . VAL A 1 82 ? -6.586 9.889 0.040 1.00 88.44 82 VAL A O 1
ATOM 618 N N . LYS A 1 83 ? -6.073 8.708 1.882 1.00 86.19 83 LYS A N 1
ATOM 619 C CA . LYS A 1 83 ? -7.382 8.805 2.529 1.00 86.19 83 LYS A CA 1
ATOM 620 C C . LYS A 1 83 ? -7.208 9.441 3.889 1.00 86.19 83 LYS A C 1
ATOM 622 O O . LYS A 1 83 ? -6.639 8.837 4.795 1.00 86.19 83 LYS A O 1
ATOM 627 N N . ARG A 1 84 ? -7.685 10.677 4.015 1.00 88.06 84 ARG A N 1
ATOM 628 C CA . ARG A 1 84 ? -7.682 11.400 5.286 1.00 88.06 84 ARG A CA 1
ATOM 629 C C . ARG A 1 84 ? -8.815 10.897 6.171 1.00 88.06 84 ARG A C 1
ATOM 631 O O . ARG A 1 84 ? -9.890 10.604 5.654 1.00 88.06 84 ARG A O 1
ATOM 638 N N . ASN A 1 85 ? -8.573 10.822 7.479 1.00 85.56 85 ASN A N 1
ATOM 639 C CA . ASN A 1 85 ? -9.580 10.430 8.471 1.00 85.56 85 ASN A CA 1
ATOM 640 C C . ASN A 1 85 ? -10.308 9.113 8.113 1.00 85.56 85 ASN A C 1
ATOM 642 O O . ASN A 1 85 ? -11.532 9.011 8.205 1.00 85.56 85 ASN A O 1
ATOM 646 N N . ALA A 1 86 ? -9.566 8.116 7.624 1.00 87.31 86 ALA A N 1
ATOM 647 C CA . ALA A 1 86 ? -10.149 6.850 7.209 1.00 87.31 86 ALA A CA 1
ATOM 648 C C . ALA A 1 86 ? -10.612 6.038 8.425 1.00 87.31 86 ALA A C 1
ATOM 650 O O . ALA A 1 86 ? -9.932 6.006 9.449 1.00 87.31 86 ALA A O 1
ATOM 651 N N . GLY A 1 87 ? -11.748 5.348 8.293 1.00 91.69 87 GLY A N 1
ATOM 652 C CA . GLY A 1 87 ? -12.290 4.463 9.325 1.00 91.69 87 GLY A CA 1
ATOM 653 C C . GLY A 1 87 ? -11.376 3.280 9.662 1.00 91.69 87 GLY A C 1
ATOM 654 O O . GLY A 1 87 ? -10.312 3.100 9.074 1.00 91.69 87 GLY A O 1
ATOM 655 N N . LYS A 1 88 ? -11.811 2.416 10.587 1.00 95.19 88 LYS A N 1
ATOM 656 C CA . LYS A 1 88 ? -11.058 1.197 10.951 1.00 95.19 88 LYS A CA 1
ATOM 657 C C . LYS A 1 88 ? -10.907 0.205 9.796 1.00 95.19 88 LYS A C 1
ATOM 659 O O . LYS A 1 88 ? -10.016 -0.634 9.834 1.00 95.19 88 LYS A O 1
ATOM 664 N N . THR A 1 89 ? -11.757 0.304 8.781 1.00 94.81 89 THR A N 1
ATOM 665 C CA . THR A 1 89 ? -11.647 -0.437 7.527 1.00 94.81 89 THR A CA 1
ATOM 666 C C . THR A 1 89 ? -11.803 0.522 6.353 1.00 94.81 89 THR A C 1
ATOM 668 O O . THR A 1 89 ? -12.439 1.574 6.470 1.00 94.81 89 THR A O 1
ATOM 671 N N . GLY A 1 90 ? -11.226 0.173 5.210 1.00 92.81 90 GLY A N 1
ATOM 672 C CA . GLY A 1 90 ? -11.405 0.948 3.991 1.00 92.81 90 GLY A CA 1
ATOM 673 C C . GLY A 1 90 ? -10.708 0.330 2.791 1.00 92.81 90 GLY A C 1
ATOM 674 O 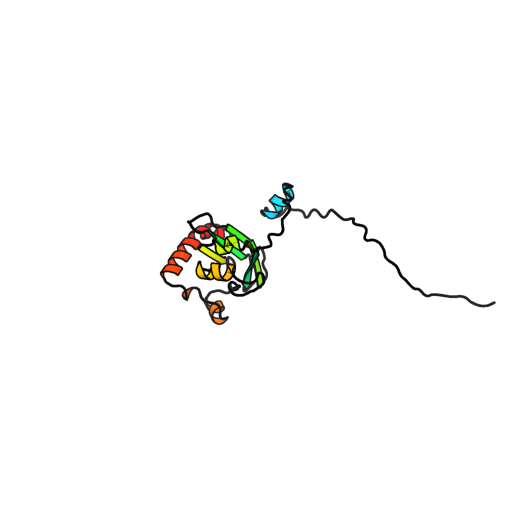O . GLY A 1 90 ? -10.237 -0.803 2.841 1.00 92.81 90 GLY A O 1
ATOM 675 N N . GLN A 1 91 ? -10.678 1.079 1.690 1.00 93.25 91 GLN A N 1
ATOM 676 C CA . GLN A 1 91 ? -10.069 0.631 0.440 1.00 93.25 91 GLN A CA 1
ATOM 677 C C . GLN A 1 91 ? -9.563 1.798 -0.408 1.00 93.25 91 GLN A C 1
ATOM 679 O O . GLN A 1 91 ? -10.139 2.891 -0.366 1.00 93.25 91 GLN A O 1
ATOM 684 N N . PHE A 1 92 ? -8.555 1.537 -1.236 1.00 91.31 92 PHE A N 1
ATOM 685 C CA . PHE A 1 92 ? -8.125 2.379 -2.353 1.00 91.31 92 PHE A CA 1
ATOM 686 C C . PHE A 1 92 ? -8.421 1.662 -3.659 1.00 91.31 92 PHE A C 1
ATOM 688 O O . PHE A 1 92 ? -7.886 0.583 -3.882 1.00 91.31 92 PHE A O 1
ATOM 695 N N . CYS A 1 93 ? -9.237 2.254 -4.527 1.00 90.44 93 CYS A N 1
ATOM 696 C CA . CYS A 1 93 ? -9.469 1.708 -5.860 1.00 90.44 93 CYS A CA 1
ATOM 697 C C . CYS A 1 93 ? -8.609 2.474 -6.859 1.00 90.44 93 CYS A C 1
ATOM 699 O O . CYS A 1 93 ? -8.768 3.683 -7.024 1.00 90.44 93 CYS A O 1
ATOM 701 N N . ILE A 1 94 ? -7.671 1.767 -7.476 1.00 88.25 94 ILE A N 1
ATOM 702 C CA . ILE A 1 94 ? -6.655 2.325 -8.368 1.00 88.25 94 ILE A CA 1
ATOM 703 C C . ILE A 1 94 ? -6.660 1.562 -9.692 1.00 88.25 94 ILE A C 1
ATOM 705 O O . ILE A 1 94 ? -7.156 0.438 -9.763 1.00 88.25 94 ILE A O 1
ATOM 709 N N . GLY A 1 95 ? -6.158 2.185 -10.761 1.00 87.88 95 GLY A N 1
ATOM 710 C CA . GLY A 1 95 ? -6.090 1.545 -12.077 1.00 87.88 95 GLY A CA 1
ATOM 711 C C . GLY A 1 95 ? -5.297 0.242 -12.009 1.00 87.88 95 GLY A C 1
ATOM 712 O O . GLY A 1 95 ? -4.162 0.247 -11.538 1.00 87.88 95 GLY A O 1
ATOM 713 N N . ARG A 1 96 ? -5.871 -0.867 -12.486 1.00 90.62 96 ARG A N 1
ATOM 714 C CA . ARG A 1 96 ? -5.240 -2.195 -12.426 1.00 90.62 96 ARG A CA 1
ATOM 715 C C . ARG A 1 96 ? -3.876 -2.215 -13.108 1.00 90.62 96 ARG A C 1
ATOM 717 O O . ARG A 1 96 ? -2.952 -2.817 -12.575 1.00 90.62 96 ARG A O 1
ATOM 724 N N . HIS A 1 97 ? -3.723 -1.504 -14.226 1.00 88.88 97 HIS A N 1
ATOM 725 C CA . HIS A 1 97 ? -2.435 -1.340 -14.907 1.00 88.88 97 HIS A CA 1
ATOM 726 C C . HIS A 1 97 ? -1.352 -0.736 -13.995 1.00 88.88 97 HIS A C 1
ATOM 728 O O . HIS A 1 97 ? -0.236 -1.236 -13.988 1.00 88.88 97 HIS A O 1
ATOM 734 N N . PHE A 1 98 ? -1.678 0.249 -13.147 1.00 92.38 98 PHE A N 1
ATOM 735 C CA . PHE A 1 98 ? -0.704 0.795 -12.193 1.00 92.38 98 PHE A CA 1
ATOM 736 C C . PHE A 1 98 ? -0.236 -0.247 -11.182 1.00 92.38 98 PHE A C 1
ATOM 738 O O . PHE A 1 98 ? 0.922 -0.223 -10.786 1.00 92.38 98 PHE A O 1
ATOM 745 N N . VAL A 1 99 ? -1.125 -1.152 -10.767 1.00 92.94 99 VAL A N 1
ATOM 746 C CA . VAL A 1 99 ? -0.788 -2.230 -9.831 1.00 92.94 99 VAL A CA 1
ATOM 747 C C . VAL A 1 99 ? 0.018 -3.327 -10.516 1.00 92.94 99 VAL A C 1
ATOM 749 O O . VAL A 1 99 ? 1.015 -3.786 -9.972 1.00 92.94 99 VAL A O 1
ATOM 752 N N . ARG A 1 100 ? -0.384 -3.715 -11.728 1.00 94.00 100 ARG A N 1
ATOM 753 C CA . ARG A 1 100 ? 0.304 -4.724 -12.543 1.00 94.00 100 ARG A CA 1
ATOM 754 C C . ARG A 1 100 ? 1.740 -4.315 -12.871 1.00 94.00 100 ARG A C 1
ATOM 756 O O . ARG A 1 100 ? 2.641 -5.149 -12.835 1.00 94.00 100 ARG A O 1
ATOM 763 N N . ASP A 1 101 ? 1.939 -3.035 -13.163 1.00 93.06 101 ASP A N 1
ATOM 764 C CA . ASP A 1 101 ? 3.225 -2.484 -13.586 1.00 93.06 101 ASP A CA 1
ATOM 765 C C . ASP A 1 101 ? 4.031 -1.932 -12.388 1.00 93.06 101 ASP A C 1
ATOM 767 O O . ASP A 1 101 ? 5.106 -1.347 -12.555 1.00 93.06 101 ASP A O 1
ATOM 771 N N . ALA A 1 102 ? 3.534 -2.130 -11.160 1.00 95.31 102 ALA A N 1
ATOM 772 C CA . ALA A 1 102 ? 4.235 -1.757 -9.943 1.00 95.31 102 ALA A CA 1
ATOM 773 C C . ALA A 1 102 ? 5.424 -2.689 -9.680 1.00 95.31 102 ALA A C 1
ATOM 775 O O . ALA A 1 102 ? 5.389 -3.895 -9.929 1.00 95.31 102 ALA A O 1
ATOM 776 N N . GLU A 1 103 ? 6.496 -2.117 -9.155 1.00 95.50 103 GLU A N 1
ATOM 777 C CA . GLU A 1 103 ? 7.572 -2.853 -8.508 1.00 95.50 103 GLU A CA 1
ATOM 778 C C . GLU A 1 103 ? 7.169 -3.264 -7.090 1.00 95.50 103 GLU A C 1
ATOM 780 O O . GLU A 1 103 ? 7.473 -4.370 -6.649 1.00 95.50 103 GLU A O 1
ATOM 785 N N . ALA A 1 104 ? 6.467 -2.373 -6.392 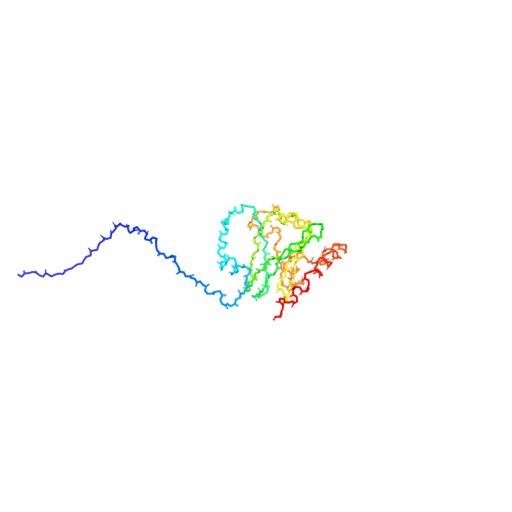1.00 95.38 104 ALA A N 1
ATOM 786 C CA . ALA A 1 104 ? 5.911 -2.633 -5.079 1.00 95.38 104 ALA A CA 1
ATOM 787 C C . ALA A 1 104 ? 4.722 -1.714 -4.801 1.00 95.38 104 ALA A C 1
ATOM 789 O O . ALA A 1 104 ? 4.600 -0.620 -5.363 1.00 95.38 104 ALA A O 1
ATOM 790 N N . LEU A 1 105 ? 3.881 -2.140 -3.866 1.00 95.12 105 LEU A N 1
ATOM 791 C CA . LEU A 1 105 ? 2.933 -1.267 -3.189 1.00 95.12 105 LEU A CA 1
ATOM 792 C C . LEU A 1 105 ? 3.366 -1.107 -1.735 1.00 95.12 105 LEU A C 1
ATOM 794 O O . LEU A 1 105 ? 3.794 -2.066 -1.096 1.00 95.12 105 LEU A O 1
ATOM 798 N N . PHE A 1 106 ? 3.197 0.089 -1.190 1.00 93.56 106 PHE A N 1
ATOM 799 C CA . PHE A 1 106 ? 3.425 0.363 0.224 1.00 93.56 106 PHE A CA 1
ATOM 800 C C . PHE A 1 106 ? 2.219 1.083 0.795 1.00 93.56 106 PHE A C 1
ATOM 802 O O . PHE A 1 106 ? 1.817 2.124 0.283 1.00 93.56 106 PHE A O 1
ATOM 809 N N . MET A 1 107 ? 1.652 0.545 1.865 1.00 93.00 107 MET A N 1
ATOM 810 C CA . MET A 1 107 ? 0.541 1.159 2.570 1.00 93.00 107 MET A CA 1
ATOM 811 C C . MET A 1 107 ? 0.925 1.420 4.019 1.00 93.00 107 MET A C 1
ATOM 813 O O . MET A 1 107 ? 1.525 0.563 4.655 1.00 93.00 107 MET A O 1
ATOM 817 N N . CYS A 1 108 ? 0.564 2.576 4.566 1.00 89.94 108 CYS A N 1
ATOM 818 C CA . CYS A 1 108 ? 0.751 2.862 5.985 1.00 89.94 108 CYS A CA 1
ATOM 819 C C . CYS A 1 108 ? -0.364 3.751 6.529 1.00 89.94 108 CYS A C 1
ATOM 821 O O . CYS A 1 108 ? -0.954 4.536 5.788 1.00 89.94 108 CYS A O 1
ATOM 823 N N . ASN A 1 109 ? -0.633 3.661 7.833 1.00 85.81 109 ASN A N 1
ATOM 824 C CA . ASN A 1 109 ? -1.561 4.571 8.511 1.00 85.81 109 ASN A CA 1
ATOM 825 C C . ASN A 1 109 ? -0.857 5.710 9.272 1.00 85.81 109 ASN A C 1
ATOM 827 O O . ASN A 1 109 ? -1.392 6.239 10.250 1.00 85.81 109 ASN A O 1
ATOM 831 N N . VAL A 1 110 ? 0.354 6.066 8.818 1.00 72.31 110 VAL A N 1
ATOM 832 C CA . VAL A 1 110 ? 1.280 7.069 9.374 1.00 72.31 110 VAL A CA 1
ATOM 833 C C . VAL A 1 110 ? 1.786 6.754 10.793 1.00 72.31 110 VAL A C 1
ATOM 835 O O . VAL A 1 110 ? 2.967 6.953 11.073 1.00 72.31 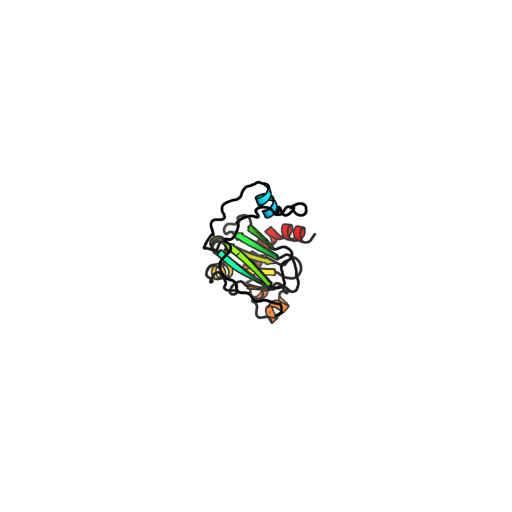110 VAL A O 1
ATOM 838 N N . LEU A 1 111 ? 0.938 6.256 11.689 1.00 71.56 111 LEU A N 1
ATOM 839 C CA . LEU A 1 111 ? 1.198 6.170 13.122 1.00 71.56 111 LEU A CA 1
ATOM 840 C C . LEU A 1 111 ? 1.505 4.754 13.611 1.00 71.56 111 LEU A C 1
ATOM 842 O O . LEU A 1 111 ? 2.447 4.590 14.378 1.00 71.56 111 LEU A O 1
ATOM 846 N N . ASP A 1 112 ? 0.730 3.754 13.191 1.00 73.31 112 ASP A N 1
ATOM 847 C CA . ASP A 1 112 ? 0.634 2.486 13.926 1.00 73.31 112 ASP A CA 1
ATOM 848 C C . ASP A 1 112 ? 1.096 1.263 13.115 1.00 73.31 112 ASP A C 1
ATOM 850 O O . ASP A 1 112 ? 1.553 0.277 13.691 1.00 73.31 112 ASP A O 1
ATOM 854 N N . GLY A 1 113 ? 0.995 1.296 11.785 1.00 84.06 113 GLY A N 1
ATOM 855 C CA . GLY A 1 113 ? 1.282 0.128 10.966 1.00 84.06 113 GLY A CA 1
ATOM 856 C C . GLY A 1 113 ? 1.515 0.424 9.493 1.00 84.06 113 GLY A C 1
ATOM 857 O O . GLY A 1 113 ? 1.125 1.462 8.949 1.00 84.06 113 GLY A O 1
ATOM 858 N N . GLN A 1 114 ? 2.166 -0.540 8.851 1.00 89.81 114 GLN A N 1
ATOM 859 C CA . GLN A 1 114 ? 2.461 -0.543 7.429 1.00 89.81 114 GLN A CA 1
ATOM 860 C C . GLN A 1 114 ? 2.299 -1.954 6.859 1.00 89.81 114 GLN A C 1
ATOM 862 O O . GLN A 1 114 ? 2.498 -2.940 7.566 1.00 89.81 114 GLN A O 1
ATOM 867 N N . ALA A 1 115 ? 1.980 -2.029 5.575 1.00 90.81 115 ALA A N 1
ATOM 868 C CA . ALA A 1 115 ? 1.973 -3.242 4.780 1.00 90.81 115 ALA A CA 1
ATOM 869 C C . ALA A 1 115 ? 2.754 -2.975 3.493 1.00 90.81 115 ALA A C 1
ATOM 871 O O . ALA A 1 115 ? 2.601 -1.920 2.872 1.00 90.81 115 ALA A O 1
ATOM 872 N N . ILE A 1 116 ? 3.594 -3.927 3.100 1.00 89.31 116 ILE A N 1
ATOM 873 C CA . ILE A 1 116 ? 4.386 -3.839 1.878 1.00 89.31 116 ILE A CA 1
ATOM 874 C C . ILE A 1 116 ? 4.058 -5.043 1.014 1.00 89.31 116 ILE A C 1
ATOM 876 O O . ILE A 1 116 ? 4.032 -6.169 1.503 1.00 89.31 116 ILE A O 1
ATOM 880 N N . TYR A 1 117 ? 3.820 -4.788 -0.265 1.00 92.50 117 TYR A N 1
ATOM 881 C CA . TYR A 1 117 ? 3.533 -5.801 -1.265 1.00 92.50 117 TYR A CA 1
ATOM 882 C C . TYR A 1 117 ? 4.649 -5.756 -2.305 1.00 92.50 117 TYR A C 1
ATOM 884 O O . TYR A 1 117 ? 4.646 -4.850 -3.146 1.00 92.50 117 TYR A O 1
ATOM 892 N N . PRO A 1 118 ? 5.612 -6.693 -2.259 1.00 92.69 118 PRO A N 1
ATOM 893 C CA . PRO A 1 118 ? 6.575 -6.874 -3.335 1.00 92.69 118 PRO A CA 1
ATOM 894 C C . PRO A 1 118 ? 5.866 -7.143 -4.663 1.00 92.69 118 PRO A C 1
ATOM 896 O O . PRO A 1 118 ? 4.674 -7.454 -4.705 1.00 92.69 118 PRO A O 1
ATOM 899 N N . ARG A 1 119 ? 6.619 -7.094 -5.761 1.00 92.75 119 ARG A N 1
ATOM 900 C CA . ARG A 1 119 ? 6.090 -7.285 -7.116 1.00 92.75 119 ARG A CA 1
ATOM 901 C C . ARG A 1 119 ? 5.160 -8.492 -7.254 1.00 92.75 119 ARG A C 1
ATOM 903 O O . ARG A 1 119 ? 4.098 -8.357 -7.849 1.00 92.75 119 ARG A O 1
ATOM 910 N N . ALA A 1 120 ? 5.553 -9.657 -6.739 1.00 92.19 120 ALA A N 1
ATOM 911 C CA . ALA A 1 120 ? 4.745 -10.872 -6.852 1.00 92.19 120 ALA A CA 1
ATOM 912 C C . ALA A 1 120 ? 3.352 -10.687 -6.224 1.00 92.19 120 ALA A C 1
ATOM 914 O O . ALA A 1 120 ? 2.339 -11.006 -6.847 1.00 92.19 120 ALA A O 1
ATOM 915 N N . ASP A 1 121 ? 3.300 -10.072 -5.041 1.00 92.75 121 ASP A N 1
ATOM 916 C CA . ASP A 1 121 ? 2.056 -9.777 -4.333 1.00 92.75 121 ASP A CA 1
ATOM 917 C C . ASP A 1 121 ? 1.256 -8.680 -5.063 1.00 92.75 121 ASP A C 1
ATOM 919 O O . ASP A 1 121 ? 0.041 -8.798 -5.208 1.00 92.75 121 ASP A O 1
ATOM 923 N N . ALA A 1 122 ? 1.917 -7.648 -5.603 1.00 94.06 122 ALA A N 1
ATOM 924 C CA . ALA A 1 122 ? 1.270 -6.618 -6.420 1.00 94.06 122 ALA A CA 1
ATOM 925 C C . ALA A 1 122 ? 0.626 -7.209 -7.689 1.00 94.06 122 ALA A C 1
ATOM 927 O O . ALA A 1 122 ? -0.525 -6.906 -7.997 1.00 94.06 122 ALA A O 1
ATOM 928 N N . VAL A 1 123 ? 1.314 -8.115 -8.388 1.00 93.50 123 VAL A N 1
ATOM 929 C CA . VAL A 1 123 ? 0.764 -8.824 -9.553 1.00 93.50 123 VAL A CA 1
ATOM 930 C C . VAL A 1 123 ? -0.434 -9.684 -9.149 1.00 93.50 123 VAL A C 1
ATOM 932 O O . VAL A 1 123 ? -1.463 -9.630 -9.818 1.00 93.50 123 VAL A O 1
ATOM 935 N N . ALA A 1 124 ? -0.358 -10.412 -8.030 1.00 93.50 124 ALA A N 1
ATOM 936 C CA . ALA A 1 124 ? -1.488 -11.192 -7.524 1.00 93.50 124 ALA A CA 1
ATOM 937 C C . ALA A 1 124 ? -2.705 -10.302 -7.205 1.00 93.50 124 ALA A C 1
ATOM 939 O O . ALA A 1 124 ? -3.836 -10.634 -7.562 1.00 93.50 124 ALA A O 1
ATOM 940 N N . ILE A 1 125 ? -2.479 -9.125 -6.609 1.00 93.81 125 ILE A N 1
ATOM 941 C CA . ILE A 1 125 ? -3.522 -8.112 -6.404 1.00 93.81 125 ILE A CA 1
ATOM 942 C C . ILE A 1 125 ? -4.083 -7.652 -7.749 1.00 93.81 125 ILE A C 1
ATOM 944 O O . ILE A 1 125 ? -5.295 -7.591 -7.908 1.00 93.81 125 ILE A O 1
ATOM 948 N N . ALA A 1 126 ? -3.240 -7.368 -8.740 1.00 93.44 126 ALA A N 1
ATOM 949 C CA . ALA A 1 126 ? -3.677 -6.924 -10.060 1.00 93.44 126 ALA A CA 1
ATOM 950 C C . ALA A 1 126 ? -4.479 -7.976 -10.840 1.00 93.44 126 ALA A C 1
ATOM 952 O O . ALA A 1 126 ? -5.089 -7.621 -11.844 1.00 93.44 126 ALA A O 1
ATOM 953 N N . LEU A 1 127 ? -4.497 -9.243 -10.422 1.00 92.56 127 LEU A N 1
ATOM 954 C CA . LEU A 1 127 ? -5.276 -10.311 -11.057 1.00 92.56 127 LEU A CA 1
ATOM 955 C C . LEU A 1 127 ? -6.611 -10.583 -10.359 1.00 92.56 127 LEU A C 1
ATOM 957 O O . LEU A 1 127 ? -7.480 -11.219 -10.946 1.00 92.56 127 LEU A O 1
ATOM 961 N N . LYS A 1 128 ? -6.814 -10.074 -9.141 1.00 90.00 128 LYS A N 1
ATOM 962 C CA . LYS A 1 128 ? -8.020 -10.366 -8.360 1.00 90.00 128 LYS A CA 1
ATOM 963 C C . LYS A 1 128 ? -9.274 -9.676 -8.909 1.00 90.00 128 LYS A C 1
ATOM 965 O O . LYS A 1 128 ? -9.199 -8.648 -9.604 1.00 90.00 128 LYS A O 1
ATOM 970 N N . ASP A 1 129 ? -10.437 -10.187 -8.517 1.00 84.38 129 ASP A N 1
ATOM 971 C CA . ASP A 1 129 ? -11.718 -9.530 -8.773 1.00 84.38 129 ASP A CA 1
ATOM 972 C C . ASP A 1 129 ? -11.760 -8.143 -8.130 1.00 84.38 129 ASP A C 1
ATOM 974 O O . ASP A 1 129 ? -11.269 -7.936 -7.024 1.00 84.38 129 ASP A O 1
ATOM 978 N N . LYS A 1 130 ? -12.379 -7.163 -8.797 1.00 77.00 130 LYS A N 1
ATOM 979 C CA . LYS A 1 130 ? -12.292 -5.737 -8.411 1.00 77.00 130 LYS A CA 1
ATOM 980 C C . LYS A 1 130 ? -12.648 -5.461 -6.942 1.00 77.00 130 LYS A C 1
ATOM 982 O O . LYS A 1 130 ? -12.103 -4.523 -6.364 1.00 77.00 130 LYS A O 1
ATOM 987 N N . LEU A 1 131 ? -13.539 -6.277 -6.370 1.00 78.44 131 LEU A N 1
ATOM 988 C CA . LEU A 1 131 ? -14.064 -6.163 -5.006 1.00 78.44 131 LEU A CA 1
ATOM 989 C C . LEU A 1 131 ? -13.550 -7.250 -4.045 1.00 78.44 131 LEU A C 1
ATOM 991 O O . LEU A 1 131 ? -13.950 -7.280 -2.882 1.00 78.44 131 LEU A O 1
ATOM 995 N N . ALA A 1 132 ? -12.676 -8.151 -4.498 1.00 79.44 132 ALA A N 1
ATOM 996 C CA . ALA A 1 132 ? -12.097 -9.158 -3.621 1.00 79.44 132 ALA A CA 1
ATOM 997 C C . ALA A 1 132 ? -11.160 -8.493 -2.604 1.00 79.44 132 ALA A C 1
ATOM 999 O O . ALA A 1 132 ? -10.259 -7.727 -2.966 1.00 79.44 132 ALA A O 1
ATOM 1000 N N . ARG A 1 133 ? -11.349 -8.805 -1.316 1.00 84.44 133 ARG A N 1
ATOM 1001 C CA . ARG A 1 133 ? -10.480 -8.289 -0.244 1.00 84.44 133 ARG A CA 1
ATOM 1002 C C . ARG A 1 133 ? -9.076 -8.870 -0.350 1.00 84.44 133 ARG A C 1
ATOM 1004 O O . ARG A 1 133 ? -8.105 -8.120 -0.320 1.00 84.44 133 ARG A O 1
ATOM 1011 N N . MET A 1 134 ? -8.992 -10.177 -0.585 1.00 86.44 134 MET A N 1
ATOM 1012 C CA . MET A 1 134 ? -7.740 -10.919 -0.702 1.00 86.44 134 MET A CA 1
ATOM 1013 C C . MET A 1 134 ? -7.455 -11.343 -2.151 1.00 86.44 134 MET A C 1
ATOM 1015 O O . MET A 1 134 ? -8.401 -11.621 -2.889 1.00 86.44 134 MET A O 1
ATOM 1019 N N . PRO A 1 135 ? -6.173 -11.424 -2.557 1.00 82.75 135 PRO A N 1
ATOM 1020 C CA . PRO A 1 135 ? -4.997 -10.891 -1.859 1.00 82.75 135 PRO A CA 1
ATOM 1021 C C . PRO A 1 135 ? -5.000 -9.346 -1.820 1.00 82.75 135 PRO A C 1
ATOM 1023 O O . PRO A 1 135 ? -5.688 -8.685 -2.602 1.00 82.75 135 PRO A O 1
ATOM 1026 N N . GLY A 1 136 ? -4.240 -8.751 -0.897 1.00 77.94 136 GLY A N 1
ATOM 1027 C CA . GLY A 1 136 ? -4.076 -7.291 -0.824 1.00 77.94 136 GLY A CA 1
ATOM 1028 C C . GLY A 1 136 ? -4.982 -6.554 0.156 1.00 77.94 136 GLY A C 1
ATOM 1029 O O . GLY A 1 136 ? -5.242 -5.369 -0.046 1.00 77.94 136 GLY A O 1
ATOM 1030 N N . GLU A 1 137 ? -5.469 -7.226 1.197 1.00 93.06 137 GLU A N 1
ATOM 1031 C CA . GLU A 1 137 ? -5.895 -6.524 2.403 1.00 93.06 137 GLU A CA 1
ATOM 1032 C C . GLU A 1 137 ? -4.668 -6.206 3.262 1.00 93.06 137 GLU A C 1
ATOM 1034 O O . GLU A 1 137 ? -3.847 -7.079 3.548 1.00 93.06 137 GLU A O 1
ATOM 1039 N N . ALA A 1 138 ? -4.508 -4.940 3.633 1.00 92.31 138 ALA A N 1
ATOM 1040 C CA . ALA A 1 138 ? -3.440 -4.471 4.500 1.00 92.31 138 ALA A CA 1
ATOM 1041 C C . ALA A 1 138 ? -3.900 -4.514 5.951 1.00 92.31 138 ALA A C 1
ATOM 1043 O O . ALA A 1 138 ? -4.862 -3.841 6.319 1.00 92.31 138 ALA A O 1
ATOM 1044 N N . CYS A 1 139 ? -3.171 -5.232 6.796 1.00 93.44 139 CYS A N 1
ATOM 1045 C CA . CYS A 1 139 ? -3.298 -5.059 8.231 1.00 93.44 139 CYS A CA 1
ATOM 1046 C C . CYS A 1 139 ? -2.315 -3.984 8.704 1.00 93.44 139 CYS A C 1
ATOM 1048 O O . CYS A 1 139 ? -1.104 -4.116 8.553 1.00 93.44 139 CYS A O 1
ATOM 1050 N N . LEU A 1 140 ? -2.848 -2.907 9.281 1.00 93.56 140 LEU A N 1
ATOM 1051 C CA . LEU A 1 140 ? -2.088 -1.756 9.779 1.00 93.56 140 LEU A CA 1
ATOM 1052 C C . LEU A 1 140 ? -2.118 -1.689 11.316 1.00 93.56 140 LEU A C 1
ATOM 1054 O O . LEU A 1 140 ? -2.024 -0.617 11.905 1.00 93.56 140 LEU A O 1
ATOM 1058 N N . HIS A 1 141 ? -2.272 -2.840 11.976 1.00 91.19 141 HIS A N 1
ATOM 1059 C CA . HIS A 1 141 ? -2.275 -2.969 13.438 1.00 91.19 141 HIS A CA 1
ATOM 1060 C C . HIS A 1 141 ? -0.876 -3.153 14.057 1.00 91.19 141 HIS A C 1
ATOM 1062 O O . HIS A 1 141 ? -0.778 -3.352 15.268 1.00 91.19 141 HIS A O 1
ATOM 1068 N N . GLY A 1 142 ? 0.181 -3.091 13.245 1.00 88.06 142 GLY A N 1
ATOM 1069 C CA . GLY A 1 142 ? 1.545 -3.441 13.641 1.00 88.06 142 GLY A CA 1
ATOM 1070 C C . GLY A 1 142 ? 1.833 -4.929 13.421 1.00 88.06 142 GLY A C 1
ATOM 1071 O O . GLY A 1 142 ? 0.928 -5.758 13.470 1.00 88.06 142 GLY A O 1
ATOM 1072 N N . GLU A 1 143 ? 3.096 -5.267 13.153 1.00 85.62 143 GLU A N 1
ATOM 1073 C CA . GLU A 1 143 ? 3.480 -6.589 12.635 1.00 85.62 143 GLU A CA 1
ATOM 1074 C C . GLU A 1 143 ? 3.025 -7.753 13.524 1.00 85.62 143 GLU A C 1
ATOM 1076 O O . GLU A 1 143 ? 2.386 -8.670 13.016 1.00 85.62 143 GLU A O 1
ATOM 1081 N N . GLY A 1 144 ? 3.274 -7.686 14.838 1.00 87.38 144 GLY A N 1
ATOM 1082 C CA . GLY A 1 144 ? 2.893 -8.754 15.771 1.00 87.38 144 GLY A CA 1
ATOM 1083 C C . GLY A 1 144 ? 1.387 -9.019 15.773 1.00 87.38 144 GLY A C 1
ATOM 1084 O O . GLY A 1 144 ? 0.949 -10.126 15.484 1.00 87.38 144 GLY A O 1
ATOM 1085 N N . LYS A 1 145 ? 0.577 -7.971 15.963 1.00 90.44 145 LYS A N 1
ATOM 1086 C CA . LYS A 1 145 ? -0.886 -8.103 15.956 1.00 90.44 145 LYS A CA 1
ATOM 1087 C C . LYS A 1 145 ? -1.428 -8.558 14.598 1.00 90.44 145 LYS A C 1
ATOM 1089 O O . LYS A 1 145 ? -2.419 -9.276 14.545 1.00 90.44 145 LYS A O 1
ATOM 1094 N N . CYS A 1 146 ? -0.805 -8.143 13.499 1.00 89.56 146 CYS A N 1
ATOM 1095 C CA . CYS A 1 146 ? -1.191 -8.609 12.172 1.00 89.56 146 CYS A CA 1
ATOM 1096 C C . CYS A 1 146 ? -0.865 -10.092 11.960 1.00 89.56 146 CYS A C 1
ATOM 1098 O O . CYS A 1 146 ? -1.695 -10.804 11.397 1.00 89.56 146 CYS A O 1
ATOM 1100 N N . ALA A 1 147 ? 0.283 -10.566 12.455 1.00 88.25 147 ALA A N 1
ATOM 1101 C CA . ALA A 1 147 ? 0.628 -11.984 12.446 1.00 88.25 147 ALA A CA 1
ATOM 1102 C C . ALA A 1 147 ? -0.388 -12.809 13.256 1.00 88.25 147 ALA A C 1
ATOM 1104 O O . ALA A 1 147 ? -0.902 -13.802 12.744 1.00 88.25 147 ALA A O 1
ATOM 1105 N N . ASP A 1 148 ? -0.771 -12.341 14.450 1.00 91.44 148 ASP A N 1
ATOM 1106 C CA . ASP A 1 148 ? -1.793 -12.989 15.291 1.00 91.44 148 ASP A CA 1
ATOM 1107 C C . ASP A 1 148 ? -3.167 -13.068 14.600 1.00 91.44 148 ASP A C 1
ATOM 1109 O O . ASP A 1 148 ? -3.945 -13.992 14.826 1.00 91.44 148 ASP A O 1
ATOM 1113 N N . MET A 1 149 ? -3.473 -12.100 13.731 1.00 89.31 149 MET A N 1
ATOM 1114 C CA . MET A 1 149 ? -4.701 -12.058 12.930 1.00 89.31 149 MET A CA 1
ATOM 1115 C C . MET A 1 149 ? -4.611 -12.872 11.623 1.00 89.31 149 MET A C 1
ATOM 1117 O O . MET A 1 149 ? -5.549 -12.838 10.827 1.00 89.31 149 MET A O 1
ATOM 1121 N N . GLY A 1 150 ? -3.505 -13.583 11.379 1.00 88.38 150 GLY A N 1
ATOM 1122 C CA . GLY A 1 150 ? -3.311 -14.441 10.206 1.00 88.38 150 GLY A CA 1
ATOM 1123 C C . GLY A 1 150 ? -2.821 -13.722 8.945 1.00 88.38 150 GLY A C 1
ATOM 1124 O O . GLY A 1 150 ? -2.868 -14.295 7.856 1.00 88.38 150 GLY A O 1
ATOM 1125 N N . TYR A 1 151 ? -2.349 -12.477 9.054 1.00 88.31 151 TYR A N 1
ATOM 1126 C CA . TYR A 1 151 ? -1.741 -11.764 7.929 1.00 88.31 151 TYR A CA 1
ATOM 1127 C C . TYR A 1 151 ? -0.272 -12.152 7.776 1.00 88.31 151 TYR A C 1
ATOM 1129 O O . TYR A 1 151 ? 0.433 -12.365 8.761 1.00 88.31 151 TYR A O 1
ATOM 1137 N N . LYS A 1 152 ? 0.213 -12.179 6.528 1.00 82.19 152 LYS A N 1
ATOM 1138 C CA . LYS A 1 152 ? 1.629 -12.413 6.215 1.00 82.19 152 LYS A CA 1
ATOM 1139 C C . LYS A 1 152 ? 2.481 -11.298 6.848 1.00 82.19 152 LYS A C 1
ATOM 1141 O O . LYS A 1 152 ? 2.333 -10.142 6.443 1.00 82.19 152 LYS A O 1
ATOM 1146 N N . PRO A 1 153 ? 3.353 -11.604 7.824 1.00 80.00 153 PRO A N 1
ATOM 1147 C CA . PRO A 1 153 ? 4.188 -10.589 8.451 1.00 80.00 153 PRO A CA 1
ATOM 1148 C C . PRO A 1 153 ? 5.308 -10.150 7.500 1.00 80.00 153 PRO A C 1
ATOM 1150 O O . PRO A 1 153 ? 5.707 -10.896 6.605 1.00 80.00 153 PRO A O 1
ATOM 1153 N N . MET A 1 154 ? 5.855 -8.946 7.693 1.00 74.56 154 MET A N 1
ATOM 1154 C CA . MET A 1 154 ? 6.974 -8.471 6.864 1.00 74.56 154 MET A CA 1
ATOM 1155 C C . MET A 1 154 ? 8.239 -9.315 7.059 1.00 74.56 154 MET A C 1
ATOM 1157 O O . MET A 1 154 ? 9.041 -9.447 6.140 1.00 74.56 154 MET A O 1
ATOM 1161 N N . SER A 1 155 ? 8.410 -9.908 8.240 1.00 76.62 155 SER A N 1
ATOM 1162 C CA . SER A 1 155 ? 9.446 -10.901 8.541 1.00 76.62 155 SER A CA 1
ATOM 1163 C C . SER A 1 155 ? 9.387 -12.153 7.661 1.00 76.62 155 SER A C 1
ATOM 1165 O O . SER A 1 155 ? 10.380 -12.870 7.592 1.00 76.62 155 SER A O 1
ATOM 1167 N N . ALA A 1 156 ? 8.283 -12.395 6.944 1.00 82.94 156 ALA A N 1
ATOM 1168 C CA . ALA A 1 156 ? 8.187 -13.473 5.961 1.00 82.94 156 ALA A CA 1
ATOM 1169 C C . ALA A 1 156 ? 8.855 -13.143 4.609 1.00 82.94 156 ALA A C 1
ATOM 1171 O O . ALA A 1 156 ? 8.899 -14.008 3.736 1.00 82.94 156 ALA A O 1
ATOM 1172 N N . LEU A 1 157 ? 9.332 -11.911 4.397 1.00 85.06 157 LEU A N 1
ATOM 1173 C CA . LEU A 1 157 ? 10.091 -11.544 3.198 1.00 85.06 157 LEU A CA 1
ATOM 1174 C C . LEU A 1 157 ? 11.522 -12.088 3.269 1.00 85.06 157 LEU A C 1
ATOM 1176 O O . LEU A 1 157 ? 12.145 -12.086 4.334 1.00 85.06 157 LEU A O 1
ATOM 1180 N N . SER A 1 158 ? 12.081 -12.486 2.124 1.00 90.25 158 SER A N 1
ATOM 1181 C CA . SER A 1 158 ? 13.509 -12.806 2.038 1.00 90.25 158 SER A CA 1
ATOM 1182 C C . SER A 1 158 ? 14.374 -11.573 2.336 1.00 90.25 158 SER A C 1
ATOM 1184 O O . SER A 1 158 ? 13.928 -10.430 2.221 1.00 90.25 158 SER A O 1
ATOM 1186 N N . VAL A 1 159 ? 15.649 -11.783 2.681 1.00 90.94 159 VAL A N 1
ATOM 1187 C CA . VAL A 1 159 ? 16.591 -10.682 2.966 1.00 90.94 159 VAL A CA 1
ATOM 1188 C C . VAL A 1 159 ? 16.710 -9.719 1.778 1.00 90.94 159 VAL A C 1
ATOM 1190 O O . VAL A 1 159 ? 16.687 -8.504 1.969 1.00 90.94 159 VAL A O 1
ATOM 1193 N N . ALA A 1 160 ? 16.782 -10.252 0.555 1.00 91.00 160 ALA A N 1
ATOM 1194 C CA . ALA A 1 160 ? 16.875 -9.451 -0.662 1.00 91.00 160 ALA A CA 1
ATOM 1195 C C . ALA A 1 160 ? 15.606 -8.616 -0.898 1.00 91.00 160 ALA A C 1
ATOM 1197 O O . ALA A 1 160 ? 15.693 -7.418 -1.169 1.00 91.00 160 ALA A O 1
ATOM 1198 N N . GLU A 1 161 ? 14.425 -9.220 -0.736 1.00 89.12 161 GLU A N 1
ATOM 1199 C CA . GLU A 1 161 ? 13.153 -8.498 -0.842 1.00 89.12 161 GLU A CA 1
ATOM 1200 C C . GLU A 1 161 ? 13.047 -7.412 0.222 1.00 89.12 161 GLU A C 1
ATOM 1202 O O . GLU A 1 161 ? 12.693 -6.281 -0.094 1.00 89.12 161 GLU A O 1
ATOM 1207 N N . LYS A 1 162 ? 13.401 -7.727 1.470 1.00 88.75 162 LYS A N 1
ATOM 1208 C CA . LYS A 1 162 ? 13.362 -6.770 2.573 1.00 88.75 162 LYS A CA 1
ATOM 1209 C C . LYS A 1 162 ? 14.269 -5.568 2.307 1.00 88.75 162 LYS A C 1
ATOM 1211 O O . LYS A 1 162 ? 13.794 -4.441 2.404 1.00 88.75 162 LYS A O 1
ATOM 1216 N N . SER A 1 163 ? 15.516 -5.804 1.890 1.00 91.88 163 SER A N 1
ATOM 1217 C CA . SER A 1 163 ? 16.455 -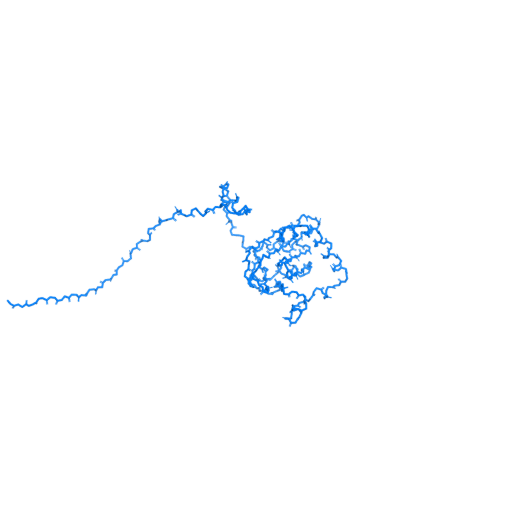4.737 1.510 1.00 91.88 163 SER A CA 1
ATOM 1218 C C . SER A 1 163 ? 15.866 -3.851 0.414 1.00 91.88 163 SER A C 1
ATOM 1220 O O . SER A 1 163 ? 15.852 -2.627 0.533 1.00 91.88 163 SER A O 1
ATOM 1222 N N . ARG A 1 164 ? 15.294 -4.463 -0.631 1.00 92.56 164 ARG A N 1
ATOM 1223 C CA . ARG A 1 164 ? 14.684 -3.712 -1.728 1.00 92.56 164 ARG A CA 1
ATOM 1224 C C . ARG A 1 164 ? 13.465 -2.902 -1.278 1.00 92.56 164 ARG A C 1
ATOM 1226 O O . ARG A 1 164 ? 13.269 -1.773 -1.724 1.00 92.56 164 ARG A O 1
ATOM 1233 N N . MET A 1 165 ? 12.637 -3.455 -0.397 1.00 89.88 165 MET A N 1
ATOM 1234 C CA . MET A 1 165 ? 11.476 -2.749 0.145 1.00 89.88 165 MET A CA 1
ATOM 1235 C C . MET A 1 165 ? 11.888 -1.584 1.050 1.00 89.88 165 MET A C 1
ATOM 1237 O O . MET A 1 165 ? 11.247 -0.533 1.015 1.00 89.88 165 MET A O 1
ATOM 1241 N N . ASP A 1 166 ? 12.969 -1.734 1.815 1.00 90.31 166 ASP A N 1
ATOM 1242 C CA . ASP A 1 166 ? 13.525 -0.662 2.639 1.00 90.31 166 ASP A CA 1
ATOM 1243 C C . ASP A 1 166 ? 14.049 0.503 1.785 1.00 90.31 166 ASP A C 1
ATOM 1245 O O . ASP A 1 166 ? 13.740 1.659 2.084 1.00 90.31 166 ASP A O 1
ATOM 1249 N N . GLU A 1 167 ? 14.741 0.217 0.677 1.00 92.50 167 GLU A N 1
ATOM 1250 C CA . GLU A 1 167 ? 15.160 1.231 -0.303 1.00 92.50 167 GLU A CA 1
ATOM 1251 C C . GLU A 1 167 ? 13.967 1.991 -0.894 1.00 92.50 167 GLU A C 1
ATOM 1253 O O . GLU A 1 167 ? 13.965 3.223 -0.948 1.00 92.50 167 GLU A O 1
ATOM 1258 N N . LEU A 1 168 ? 12.926 1.273 -1.331 1.00 90.94 168 LEU A N 1
ATOM 1259 C CA . LEU A 1 168 ? 11.732 1.899 -1.899 1.00 90.94 168 LEU A CA 1
ATOM 1260 C C . LEU A 1 168 ? 11.009 2.762 -0.860 1.00 90.94 168 LEU A C 1
ATOM 1262 O O . LEU A 1 168 ? 10.634 3.898 -1.155 1.00 90.94 168 LEU A O 1
ATOM 1266 N N . ARG A 1 169 ? 10.874 2.268 0.374 1.00 87.19 169 ARG A N 1
ATOM 1267 C CA . ARG A 1 169 ? 10.274 3.015 1.486 1.00 87.19 169 ARG A CA 1
ATOM 1268 C C . ARG A 1 169 ? 11.046 4.296 1.796 1.00 87.19 169 ARG A C 1
ATOM 1270 O O . ARG A 1 169 ? 10.425 5.338 2.003 1.00 87.19 169 ARG A O 1
ATOM 1277 N N . ALA A 1 170 ? 12.378 4.258 1.772 1.00 89.38 170 ALA A N 1
ATOM 1278 C CA . ALA A 1 170 ? 13.209 5.431 2.037 1.00 89.38 170 ALA A CA 1
ATOM 1279 C C . ALA A 1 170 ? 12.907 6.609 1.088 1.00 89.38 170 ALA A C 1
ATOM 1281 O O . ALA A 1 170 ? 13.019 7.765 1.492 1.00 89.38 170 ALA A O 1
ATOM 1282 N N . ARG A 1 171 ? 12.439 6.338 -0.140 1.00 87.94 171 ARG A N 1
ATOM 1283 C CA . ARG A 1 171 ? 12.065 7.368 -1.131 1.00 87.94 171 ARG A CA 1
ATOM 1284 C C . ARG A 1 171 ? 10.823 8.175 -0.735 1.00 87.94 171 ARG A C 1
ATOM 1286 O O . ARG A 1 171 ? 10.669 9.316 -1.162 1.00 87.94 171 ARG A O 1
ATOM 1293 N N . VAL A 1 172 ? 9.930 7.595 0.068 1.00 85.19 172 VAL A N 1
ATOM 1294 C CA . VAL A 1 172 ? 8.666 8.232 0.495 1.00 85.19 172 VAL A CA 1
ATOM 1295 C C . VAL A 1 172 ? 8.668 8.629 1.972 1.00 85.19 172 VAL A C 1
ATOM 1297 O O . VAL A 1 172 ? 7.826 9.417 2.399 1.00 85.19 172 VAL A O 1
ATOM 1300 N N . GLU A 1 173 ? 9.640 8.152 2.749 1.00 83.81 173 GLU A N 1
ATOM 1301 C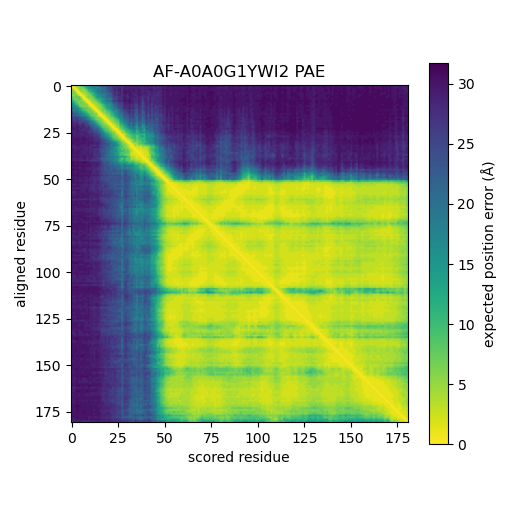 CA . GLU A 1 173 ? 9.804 8.442 4.176 1.00 83.81 173 GLU A CA 1
ATOM 1302 C C . GLU A 1 173 ? 9.790 9.951 4.515 1.00 83.81 173 GLU A C 1
ATOM 1304 O O . GLU A 1 173 ? 9.071 10.337 5.445 1.00 83.81 173 GLU A O 1
ATOM 1309 N N . PRO A 1 174 ? 10.467 10.853 3.766 1.00 81.12 174 PRO A N 1
ATOM 1310 C CA . PRO A 1 174 ? 10.377 12.292 4.029 1.00 81.12 174 PRO A CA 1
ATOM 1311 C C . PRO A 1 174 ? 8.941 12.825 3.928 1.00 81.12 174 PRO A C 1
ATOM 1313 O O . PRO A 1 174 ? 8.520 13.659 4.727 1.00 81.12 174 PRO A O 1
ATOM 1316 N N . GLN A 1 175 ? 8.167 12.297 2.981 1.00 75.81 175 GLN A N 1
ATOM 1317 C CA . GLN A 1 175 ? 6.795 12.719 2.703 1.00 75.81 175 GLN A CA 1
ATOM 1318 C C . GLN A 1 175 ? 5.834 12.206 3.785 1.00 75.81 175 GLN A C 1
ATOM 1320 O O . GLN A 1 175 ? 4.943 12.930 4.227 1.00 75.81 175 GLN A O 1
ATOM 1325 N N . ILE A 1 176 ? 6.067 10.989 4.291 1.00 73.88 176 ILE A N 1
ATOM 1326 C CA . ILE A 1 176 ? 5.324 10.418 5.426 1.00 73.88 176 ILE A CA 1
ATOM 1327 C C . ILE A 1 176 ? 5.563 11.240 6.697 1.00 73.88 176 ILE A C 1
ATOM 1329 O O . ILE A 1 176 ? 4.622 11.513 7.439 1.00 73.88 176 ILE A O 1
ATOM 1333 N N . ARG A 1 177 ? 6.805 11.669 6.953 1.00 73.12 177 ARG A N 1
ATOM 1334 C CA . ARG A 1 177 ? 7.135 12.499 8.125 1.00 73.12 177 ARG A CA 1
ATOM 1335 C C . ARG A 1 177 ? 6.464 13.864 8.083 1.00 73.12 177 ARG A C 1
ATOM 1337 O O . ARG A 1 177 ? 6.044 14.352 9.126 1.00 73.12 177 ARG A O 1
ATOM 1344 N N . LEU A 1 178 ? 6.334 14.464 6.902 1.00 67.75 178 LEU A N 1
ATOM 1345 C CA . LEU A 1 178 ? 5.573 15.703 6.738 1.00 67.75 178 LEU A CA 1
ATOM 1346 C C . LEU A 1 178 ? 4.080 15.491 7.009 1.00 67.75 178 LEU A C 1
ATOM 1348 O O . LEU A 1 178 ? 3.453 16.362 7.589 1.00 67.75 178 LEU A O 1
ATOM 1352 N N . ALA A 1 179 ? 3.531 14.322 6.671 1.00 63.31 179 ALA A N 1
ATOM 1353 C CA . ALA A 1 179 ? 2.135 13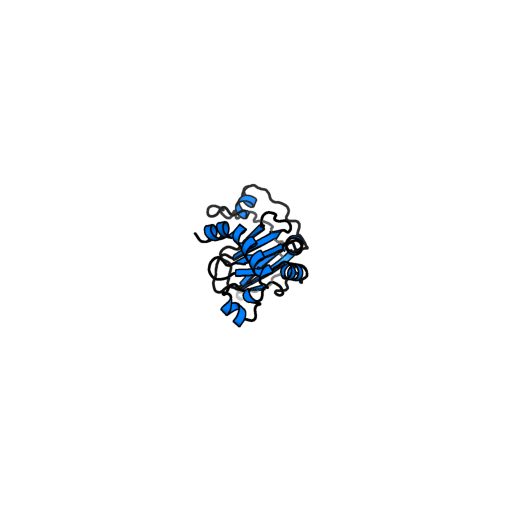.983 6.950 1.00 63.31 179 ALA A CA 1
ATOM 1354 C C . ALA A 1 179 ? 1.838 13.650 8.432 1.00 63.31 179 ALA A C 1
ATOM 1356 O O . ALA A 1 179 ? 0.668 13.501 8.785 1.00 63.31 179 ALA A O 1
ATOM 1357 N N . LYS A 1 180 ? 2.871 13.499 9.281 1.00 63.16 180 LYS A N 1
ATOM 1358 C CA . LYS A 1 180 ? 2.748 13.309 10.745 1.00 63.16 180 LYS A CA 1
ATOM 1359 C C . LYS A 1 180 ? 2.568 14.612 11.519 1.00 63.16 180 LYS A C 1
ATOM 1361 O O . LYS A 1 180 ? 2.102 14.553 12.654 1.00 63.16 180 LYS A O 1
ATOM 1366 N N . LYS A 1 181 ? 3.047 15.720 10.957 1.00 57.03 181 LYS A N 1
ATOM 1367 C CA . LYS A 1 181 ? 3.027 17.047 11.577 1.00 57.03 181 LYS A CA 1
ATOM 1368 C C . LYS A 1 181 ? 1.726 17.759 11.238 1.00 57.03 181 LYS A C 1
ATOM 1370 O O . LYS A 1 181 ? 1.254 18.497 12.122 1.00 57.03 181 LYS A O 1
#

Foldseek 3Di:
DDDDDDDDDDDDDDDDDDPDDDDDPPDPPPDPDVVVVCVVVPVPPPPPPPVAKAKFKEAEDAFAKKWKWFAAPPRDDIDIDIDGRDGRIDIDIDGLVSLQRGQKMKMERLPAAIDIGGNVLSNVSSPDDRPDNPPRYYYGRYQVVCVVVVHDGPVNDDPVRNVVRVVVVVSCVVVSVVVVD

Mean predicted aligned error: 13.68 Å

Solvent-accessible surface area (backbone atoms only — not comparable to full-atom values): 10841 Å² total; per-residue (Å²): 144,83,85,82,90,80,92,82,91,83,89,90,84,81,84,76,84,78,91,77,82,94,78,80,84,75,79,69,88,84,58,95,42,73,67,47,54,39,63,74,68,67,58,79,66,80,77,69,80,69,86,57,46,31,37,41,27,37,38,36,84,52,71,35,41,35,39,40,36,39,30,39,54,93,76,50,80,67,45,81,44,77,40,75,73,30,56,42,54,53,69,50,75,41,54,24,65,59,36,50,52,21,43,28,36,41,34,32,39,86,80,61,20,58,37,76,30,52,37,73,53,24,38,52,33,44,68,44,60,49,81,40,51,66,62,52,55,33,52,24,57,24,60,67,59,22,40,77,72,72,43,88,39,76,85,75,48,52,72,68,55,46,54,53,50,51,58,58,46,59,76,46,43,69,60,52,56,59,73,73,110

Secondary structure (DSSP, 8-state):
-----------------------------S---HHHHHHHTT--------S-EEEEEEE-SSSEEEEEEEEEGGGPPPEEEEEEEE-SEEEEEEEHHHHHTEEEEEEE-SSS-EEEEEHHHHHHHHHS-TT--SS-EEE-S-HHHHHHTT---GGGS-HHHHHHHHHHHHTTHHHHHHTT-

Nearest PDB structures (foldseek):
  1ipk-assembly1_A  TM=4.507E-01  e=5.359E-01  Glycine max
  6nob-assembly1_A  TM=6.807E-01  e=4.252E+00  Bifidobacterium adolescentis ATCC 15703
  2ee3-assembly1_A  TM=4.559E-01  e=1.558E+00  Homo sapiens
  4mgs-assembly1_A  TM=3.301E-01  e=4.727E-01  Bacteroides intestinalis DSM 17393
  2n1k-assembly1_A  TM=3.962E-01  e=2.740E+00  Homo sapiens

pLDDT: mean 75.37, std 21.08, range [32.5, 95.5]

Sequence (181 aa):
MKSLIASLALLGAMLLPQFTAAHDGKDCSGAKSVECDLVQKGIARKVIPNPDLVCVYFVQPKISNVLLWVFPQGGGEPRPYVKRNAGKTGQFCIGRHFVRDAEALFMCNVLDGQAIYPRADAVAIALKDKLARMPGEACLHGEGKCADMGYKPMSALSVAEKSRMDELRARVEPQIRLAKK